Protein AF-A0AAD5ENA8-F1 (afdb_monomer_lite)

Foldseek 3Di:
DYDDDDDDDDDDDDDDDDDDPPPPPPPPPPPPPPQQFALDDDALDWWWFQDVVVRDTFIKGFHDQACRVLNVDDDHCVVLVAVVDDDPQWDQDPVVRGIDGDPQCDPPGPCSQQDWTKIWTLPVPDPPPPTRIYIGGRSRIHGDDLVPPPPPHPNSVVVVVSVVVVVVVVVVVVVVVPDDDDDPDPDPDDDDDDD

pLDDT: mean 80.22, std 21.46, range [28.25, 98.31]

Sequence (195 aa):
MPHEKNTPKSPPPRGQTRRSRRRHSDDKPTQEQEFKGITDPDPGKVYLAFWEKSKEWLAVLVLPMQDLDEVGVSGTLKALRLAEIMPPCYEYDKPTKRHVWREGYNKGQELVTEREFPVMYFDGQDFPAKSAVGWVAAKDLRVFDVKNSNKLIPHVRSVRKFLETRAAERRLEEEESNEPYENVQDGTSKGIRLA

Secondary structure (DSSP, 8-state):
------------------------------------S-SSPPTT-EEEEEETTTTEEEEEEEPPSS-GGGGT--S-TTTTTGGGS--TTEEEETTTTEEEEPTT-STTSTTGGG-EEEEEE--SSSTTTT--EEEEEGGGEEE--TTT--TTSTTHHHHHHHHHHHHHHHHHHHHHHT-----------------

Radius of gyration: 34.03 Å; chains: 1; bounding box: 155×62×45 Å

Structure (mmCIF, N/CA/C/O backbone):
data_AF-A0AAD5ENA8-F1
#
_entry.id   AF-A0AAD5ENA8-F1
#
loop_
_atom_site.group_PDB
_atom_site.id
_atom_site.type_symbol
_atom_site.label_atom_id
_atom_site.label_alt_id
_atom_site.label_comp_id
_atom_site.label_asym_id
_atom_site.label_entity_id
_atom_site.label_seq_id
_atom_site.pdbx_PDB_ins_code
_atom_site.Cartn_x
_atom_site.Cartn_y
_atom_site.Cartn_z
_atom_site.occupancy
_atom_site.B_iso_or_equiv
_atom_site.auth_seq_id
_atom_site.auth_comp_id
_atom_site.auth_asym_id
_atom_site.auth_atom_id
_atom_site.pdbx_PDB_model_num
ATOM 1 N N . MET A 1 1 ? -72.676 24.148 3.809 1.00 28.25 1 MET A N 1
ATOM 2 C CA . MET A 1 1 ? -73.876 24.417 4.634 1.00 28.25 1 MET A CA 1
ATOM 3 C C . MET A 1 1 ? -75.097 23.936 3.841 1.00 28.25 1 MET A C 1
ATOM 5 O O . MET A 1 1 ? -75.103 24.195 2.648 1.00 28.25 1 MET A O 1
ATOM 9 N N . PRO A 1 2 ? -76.070 23.221 4.433 1.00 47.38 2 PRO A N 1
ATOM 10 C CA . PRO A 1 2 ? -75.931 21.800 4.802 1.00 47.38 2 PRO A CA 1
ATOM 11 C C . PRO A 1 2 ? -77.189 20.936 4.478 1.00 47.38 2 PRO A C 1
ATOM 13 O O . PRO A 1 2 ? -78.151 21.435 3.908 1.00 47.38 2 PRO A O 1
ATOM 16 N N . HIS A 1 3 ? -77.152 19.670 4.933 1.00 34.09 3 HIS A N 1
ATOM 17 C CA . HIS A 1 3 ? -78.262 18.738 5.255 1.00 34.09 3 HIS A CA 1
ATOM 18 C C . HIS A 1 3 ? -78.851 17.883 4.115 1.00 34.09 3 HIS A C 1
ATOM 20 O O . HIS A 1 3 ? -79.449 18.382 3.174 1.00 34.09 3 HIS A O 1
ATOM 26 N N . GLU A 1 4 ? -78.541 16.579 4.070 1.00 44.31 4 GLU A N 1
ATOM 27 C CA . GLU A 1 4 ? -79.071 15.450 4.881 1.00 44.31 4 GLU A CA 1
ATOM 28 C C . GLU A 1 4 ? -80.367 14.861 4.310 1.00 44.31 4 GLU A C 1
ATOM 30 O O . GLU A 1 4 ? -81.356 15.568 4.144 1.00 44.31 4 GLU A O 1
ATOM 35 N N . LYS A 1 5 ? -80.402 13.528 4.168 1.00 37.28 5 LYS A N 1
ATOM 36 C CA . LYS A 1 5 ? -81.316 12.694 4.969 1.00 37.28 5 LYS A CA 1
ATOM 37 C C . LYS A 1 5 ? -80.977 11.204 4.873 1.00 37.28 5 LYS A C 1
ATOM 39 O O . LYS A 1 5 ? -80.971 10.601 3.807 1.00 37.28 5 LYS A O 1
ATOM 44 N N . ASN A 1 6 ? -80.723 10.650 6.054 1.00 36.59 6 ASN A N 1
ATOM 45 C CA . ASN A 1 6 ? -80.697 9.233 6.400 1.00 36.59 6 ASN A CA 1
ATOM 46 C C . ASN A 1 6 ? -82.080 8.577 6.230 1.00 36.59 6 ASN A C 1
ATOM 48 O O . ASN A 1 6 ? -83.094 9.263 6.336 1.00 36.59 6 ASN A O 1
ATOM 52 N N . THR A 1 7 ? -82.137 7.245 6.101 1.00 42.03 7 THR A N 1
ATOM 53 C CA . THR A 1 7 ? -82.845 6.344 7.051 1.00 42.03 7 THR A CA 1
ATOM 54 C C . THR A 1 7 ? -82.659 4.847 6.691 1.00 42.03 7 THR A C 1
ATOM 56 O O . THR A 1 7 ? -82.270 4.540 5.566 1.00 42.03 7 THR A O 1
ATOM 59 N N . PRO A 1 8 ? -82.850 3.912 7.654 1.00 53.53 8 PRO A N 1
ATOM 60 C CA . PRO A 1 8 ? -82.070 2.670 7.786 1.00 53.53 8 PRO A CA 1
ATOM 61 C C . PRO A 1 8 ? -82.917 1.374 7.739 1.00 53.53 8 PRO A C 1
ATOM 63 O O . PRO A 1 8 ? -84.143 1.447 7.686 1.00 53.53 8 PRO A O 1
ATOM 66 N N . LYS A 1 9 ? -82.277 0.192 7.868 1.00 35.97 9 LYS A N 1
ATOM 67 C CA . LYS A 1 9 ? -82.839 -1.038 8.492 1.00 35.97 9 LYS A CA 1
ATOM 68 C C . LYS A 1 9 ? -81.766 -2.136 8.706 1.00 35.97 9 LYS A C 1
ATOM 70 O O . LYS A 1 9 ? -80.985 -2.414 7.805 1.00 35.97 9 LYS A O 1
ATOM 75 N N . SER A 1 10 ? -81.768 -2.760 9.889 1.00 35.88 10 SER A N 1
ATOM 76 C CA . SER A 1 10 ? -80.975 -3.949 10.326 1.00 35.88 10 SER A CA 1
ATOM 77 C C . SER A 1 10 ? -81.907 -5.192 10.466 1.00 35.88 10 SER A C 1
ATOM 79 O O . SER A 1 10 ? -83.102 -4.986 10.235 1.00 35.88 10 SER A O 1
ATOM 81 N N . PRO A 1 11 ? -81.534 -6.410 10.978 1.00 51.50 11 PRO A N 1
ATOM 82 C CA . PRO A 1 11 ? -80.245 -7.106 11.261 1.00 51.50 11 PRO A CA 1
ATOM 83 C C . PRO A 1 11 ? -80.251 -8.624 10.784 1.00 51.50 11 PRO A C 1
ATOM 85 O O . PRO A 1 11 ? -80.838 -8.884 9.741 1.00 51.50 11 PRO A O 1
ATOM 88 N N . PRO A 1 12 ? -79.674 -9.647 11.488 1.00 54.19 12 PRO A N 1
ATOM 89 C CA . PRO A 1 12 ? -78.371 -10.337 11.293 1.00 54.19 12 PRO A CA 1
ATOM 90 C C . PRO A 1 12 ? -78.490 -11.848 10.870 1.00 54.19 12 PRO A C 1
ATOM 92 O O . PRO A 1 12 ? -79.607 -12.297 10.620 1.00 54.19 12 PRO A O 1
ATOM 95 N N . PRO A 1 13 ? -77.408 -12.678 10.793 1.00 43.09 13 PRO A N 1
ATOM 96 C CA . PRO A 1 13 ? -76.980 -13.471 11.969 1.00 43.09 13 PRO A CA 1
ATOM 97 C C . PRO A 1 13 ? -75.469 -13.843 12.061 1.00 43.09 13 PRO A C 1
ATOM 99 O O . PRO A 1 13 ? -74.649 -13.559 11.193 1.00 43.09 13 PRO A O 1
ATOM 102 N N . ARG A 1 14 ? -75.131 -14.479 13.194 1.00 44.97 14 ARG A N 1
ATOM 103 C CA . ARG A 1 14 ? -73.823 -14.975 13.672 1.00 44.97 14 ARG A CA 1
ATOM 104 C C . ARG A 1 14 ? -73.232 -16.117 12.825 1.00 44.97 14 ARG A C 1
ATOM 106 O O . ARG A 1 14 ? -73.961 -17.023 12.442 1.00 44.97 14 ARG A O 1
ATOM 113 N N . GLY A 1 15 ? -71.899 -16.174 12.718 1.00 32.25 15 GLY A N 1
ATOM 114 C CA . GLY A 1 15 ? -71.169 -17.380 12.297 1.00 32.25 15 GLY A CA 1
ATOM 115 C C . GLY A 1 15 ? -69.657 -17.171 12.141 1.00 32.25 15 GLY A C 1
ATOM 116 O O . GLY A 1 15 ? -69.212 -16.407 11.300 1.00 32.25 15 GLY A O 1
ATOM 117 N N . GLN A 1 16 ? -68.880 -17.839 12.991 1.00 44.03 16 GLN A N 1
ATOM 118 C CA . GLN A 1 16 ? -67.414 -17.890 13.089 1.00 44.03 16 GLN A CA 1
ATOM 119 C C . GLN A 1 16 ? -66.636 -17.952 11.755 1.00 44.03 16 GLN A C 1
ATOM 121 O O . GLN A 1 16 ? -66.857 -18.865 10.970 1.00 44.03 16 GLN A O 1
ATOM 126 N N . THR A 1 17 ? -65.571 -17.150 11.600 1.00 36.84 17 THR A N 1
ATOM 127 C CA . THR A 1 17 ? -64.211 -17.693 11.367 1.00 36.84 17 THR A CA 1
ATOM 128 C C . THR A 1 17 ? -63.122 -16.644 11.609 1.00 36.84 17 THR A C 1
ATOM 130 O O . THR A 1 17 ? -63.014 -15.628 10.928 1.00 36.84 17 THR A O 1
ATOM 133 N N . ARG A 1 18 ? -62.257 -16.928 12.586 1.00 47.78 18 ARG A N 1
ATOM 134 C CA . ARG A 1 18 ? -60.967 -16.263 12.773 1.00 47.78 18 ARG A CA 1
ATOM 135 C C . ARG A 1 18 ? -60.063 -16.593 11.585 1.00 47.78 18 ARG A C 1
ATOM 137 O O . ARG A 1 18 ? -59.607 -17.727 11.494 1.00 47.78 18 ARG A O 1
ATOM 144 N N . ARG A 1 19 ? -59.717 -15.615 10.747 1.00 37.78 19 ARG A N 1
ATOM 145 C CA . ARG A 1 19 ? -58.443 -15.621 10.007 1.00 37.78 19 ARG A CA 1
ATOM 146 C C . ARG A 1 19 ? -57.861 -14.216 9.993 1.00 37.78 19 ARG A C 1
ATOM 148 O O . ARG A 1 19 ? -58.118 -13.411 9.106 1.00 37.78 19 ARG A O 1
ATOM 155 N N . SER A 1 20 ? -57.077 -13.957 11.038 1.00 42.00 20 SER A N 1
ATOM 156 C CA . SER A 1 20 ? -56.015 -12.957 11.051 1.00 42.00 20 SER A CA 1
ATOM 157 C C . SER A 1 20 ? -55.239 -13.081 9.739 1.00 42.00 20 SER A C 1
ATOM 159 O O . SER A 1 20 ? -54.515 -14.054 9.526 1.00 42.00 20 SER A O 1
ATOM 161 N N . ARG A 1 21 ? -55.434 -12.121 8.831 1.00 42.75 21 ARG A N 1
ATOM 162 C CA . ARG A 1 21 ? -54.526 -11.902 7.707 1.00 42.75 21 ARG A CA 1
ATOM 163 C C . ARG A 1 21 ? -53.251 -11.323 8.303 1.00 42.75 21 ARG A C 1
ATOM 165 O O . ARG A 1 21 ? -53.056 -10.111 8.314 1.00 42.75 21 ARG A O 1
ATOM 172 N N . ARG A 1 22 ? -52.418 -12.211 8.852 1.00 46.00 22 ARG A N 1
ATOM 173 C CA . ARG A 1 22 ? -50.992 -11.961 9.023 1.00 46.00 22 ARG A CA 1
ATOM 174 C C . ARG A 1 22 ? -50.492 -11.567 7.641 1.00 46.00 22 ARG A C 1
ATOM 176 O O . ARG A 1 22 ? -50.406 -12.407 6.749 1.00 46.00 22 ARG A O 1
ATOM 183 N N . ARG A 1 23 ? -50.262 -10.271 7.442 1.00 45.16 23 ARG A N 1
ATOM 184 C CA . ARG A 1 23 ? -49.347 -9.817 6.406 1.00 45.16 23 ARG A CA 1
ATOM 185 C C . ARG A 1 23 ? -48.013 -10.423 6.820 1.00 45.16 23 ARG A C 1
ATOM 187 O O . ARG A 1 23 ? -47.399 -9.940 7.763 1.00 45.16 23 ARG A O 1
ATOM 194 N N . HIS A 1 24 ? -47.663 -11.554 6.215 1.00 43.41 24 HIS A N 1
ATOM 195 C CA . HIS A 1 24 ? -46.274 -11.958 6.138 1.00 43.41 24 HIS A CA 1
ATOM 196 C C . HIS A 1 24 ? -45.602 -10.837 5.354 1.00 43.41 24 HIS A C 1
ATOM 198 O O . HIS A 1 24 ? -45.731 -10.745 4.137 1.00 43.41 24 HIS A O 1
ATOM 204 N N . SER A 1 25 ? -44.999 -9.905 6.084 1.00 53.09 25 SER A N 1
ATOM 205 C CA . SER A 1 25 ? -43.754 -9.320 5.637 1.00 53.09 25 SER A CA 1
ATOM 206 C C . SER A 1 25 ? -42.844 -10.506 5.341 1.00 53.09 25 SER A C 1
ATOM 208 O O . SER A 1 25 ? -42.426 -11.222 6.250 1.00 53.09 25 SER A O 1
ATOM 210 N N . ASP A 1 26 ? -42.641 -10.775 4.054 1.00 49.72 26 ASP A N 1
ATOM 211 C CA . ASP A 1 26 ? -41.429 -11.431 3.592 1.00 49.72 26 ASP A CA 1
ATOM 212 C C . ASP A 1 26 ? -40.275 -10.502 3.986 1.00 49.72 26 ASP A C 1
ATOM 214 O O . ASP A 1 26 ? -39.787 -9.705 3.185 1.00 49.72 26 ASP A O 1
ATOM 218 N N . ASP A 1 27 ? -39.874 -10.568 5.257 1.00 54.50 27 ASP A N 1
ATOM 219 C CA . ASP A 1 27 ? -38.531 -10.207 5.684 1.00 54.50 27 ASP A CA 1
ATOM 220 C C . ASP A 1 27 ? -37.607 -11.225 5.022 1.00 54.50 27 ASP A C 1
ATOM 222 O O . ASP A 1 27 ? -37.203 -12.237 5.595 1.00 54.50 27 ASP A O 1
ATOM 226 N N . LYS A 1 28 ? -37.325 -10.978 3.741 1.00 50.62 28 LYS A N 1
ATOM 227 C CA . LYS A 1 28 ? -36.148 -11.529 3.096 1.00 50.62 28 LYS A CA 1
ATOM 228 C C . LYS A 1 28 ? -34.982 -11.063 3.967 1.00 50.62 28 LYS A C 1
ATOM 230 O O . LYS A 1 28 ? -34.813 -9.848 4.087 1.00 50.62 28 LYS A O 1
ATOM 235 N N . PRO A 1 29 ? -34.195 -11.964 4.577 1.00 46.03 29 PRO A N 1
ATOM 236 C CA . PRO A 1 29 ? -32.965 -11.537 5.210 1.00 46.03 29 PRO A CA 1
ATOM 237 C C . PRO A 1 29 ? -32.158 -10.854 4.110 1.00 46.03 29 PRO A C 1
ATOM 239 O O . PRO A 1 29 ? -31.875 -11.459 3.070 1.00 46.03 29 PRO A O 1
ATOM 242 N N . THR A 1 30 ? -31.901 -9.559 4.289 1.00 49.97 30 THR A N 1
ATOM 243 C CA . THR A 1 30 ? -30.940 -8.810 3.491 1.00 49.97 30 THR A CA 1
ATOM 244 C C . THR A 1 30 ? -29.704 -9.690 3.442 1.00 49.97 30 THR A C 1
ATOM 246 O O . THR A 1 30 ? -29.147 -9.988 4.495 1.00 49.97 30 THR A O 1
ATOM 249 N N . GLN A 1 31 ? -29.347 -10.205 2.261 1.00 52.06 31 GLN A N 1
ATOM 250 C CA . GLN A 1 31 ? -28.062 -10.867 2.078 1.00 52.06 31 GLN A CA 1
ATOM 251 C C . GLN A 1 31 ? -27.032 -9.910 2.665 1.00 52.06 31 GLN A C 1
ATOM 253 O O . GLN A 1 31 ? -26.866 -8.812 2.129 1.00 52.06 31 GLN A O 1
ATOM 258 N N . GLU A 1 32 ? -26.415 -10.285 3.787 1.00 57.38 32 GLU A N 1
ATOM 259 C CA . GLU A 1 32 ? -25.189 -9.649 4.240 1.00 57.38 32 GLU A CA 1
ATOM 260 C C . GLU A 1 32 ? -24.292 -9.640 3.008 1.00 57.38 32 GLU A C 1
ATOM 262 O O . GLU A 1 32 ? -23.961 -10.696 2.462 1.00 57.38 32 GLU A O 1
ATOM 267 N N . GLN A 1 33 ? -24.047 -8.451 2.454 1.00 67.81 33 GLN A N 1
ATOM 268 C CA . GLN A 1 33 ? -23.160 -8.323 1.313 1.00 67.81 33 GLN A CA 1
ATOM 269 C C . GLN A 1 33 ? -21.825 -8.888 1.771 1.00 67.81 33 GLN A C 1
ATOM 271 O O . GLN A 1 33 ? -21.176 -8.310 2.639 1.00 67.81 33 GLN A O 1
ATOM 276 N N . GLU A 1 34 ? -21.461 -10.044 1.218 1.00 86.81 34 GLU A N 1
ATOM 277 C CA . GLU A 1 34 ? -20.202 -10.710 1.511 1.00 86.81 34 GLU A CA 1
ATOM 278 C C . GLU A 1 34 ? -19.075 -9.682 1.391 1.00 86.81 34 GLU A C 1
ATOM 280 O O . GLU A 1 34 ? -18.930 -9.014 0.360 1.00 86.81 34 GLU A O 1
ATOM 285 N N . PHE A 1 35 ? -18.318 -9.499 2.471 1.00 90.38 35 PHE A N 1
ATOM 286 C CA . PHE A 1 35 ? -17.213 -8.558 2.491 1.00 90.38 35 PHE A CA 1
ATOM 287 C C . PHE A 1 35 ? -16.150 -9.017 1.485 1.00 90.38 35 PHE A C 1
ATOM 289 O O . PHE A 1 35 ? -15.481 -10.027 1.681 1.00 90.38 35 PHE A O 1
ATOM 296 N N . LYS A 1 36 ? -15.990 -8.264 0.393 1.00 94.50 36 LYS A N 1
ATOM 297 C CA . LYS A 1 36 ? -15.022 -8.570 -0.679 1.00 94.50 36 LYS A CA 1
ATOM 298 C C . LYS A 1 36 ? -13.650 -7.925 -0.473 1.00 94.50 36 LYS A C 1
ATOM 300 O O . LYS A 1 36 ? -12.798 -8.033 -1.352 1.00 94.50 36 LYS A O 1
ATOM 305 N N . GLY A 1 37 ? -13.477 -7.175 0.612 1.00 96.06 37 GLY A N 1
ATOM 306 C CA . GLY A 1 37 ? -12.228 -6.493 0.931 1.00 96.06 37 GLY A CA 1
ATOM 307 C C . GLY A 1 37 ? -11.129 -7.434 1.409 1.00 96.06 37 GLY A C 1
ATOM 308 O O . GLY A 1 37 ? -11.321 -8.643 1.525 1.00 96.06 37 GLY A O 1
ATOM 309 N N . ILE A 1 38 ? -9.971 -6.860 1.724 1.00 97.75 38 ILE A N 1
ATOM 310 C CA . ILE A 1 38 ? -8.814 -7.585 2.254 1.00 97.75 38 ILE A CA 1
ATOM 311 C C . ILE A 1 38 ? -8.412 -6.947 3.576 1.00 97.75 38 ILE A C 1
ATOM 313 O O . ILE A 1 38 ? -7.972 -5.803 3.610 1.00 97.75 38 ILE A O 1
ATOM 317 N N . THR A 1 39 ? -8.555 -7.696 4.668 1.00 97.56 39 THR A N 1
ATOM 318 C CA . THR A 1 39 ? -8.246 -7.226 6.028 1.00 97.56 39 THR A CA 1
ATOM 319 C C . THR A 1 39 ? -6.829 -7.551 6.497 1.00 97.56 39 THR A C 1
ATOM 321 O O . THR A 1 39 ? -6.431 -7.099 7.568 1.00 97.56 39 THR A O 1
ATOM 324 N N . ASP A 1 40 ? -6.097 -8.379 5.754 1.00 96.88 40 ASP A N 1
ATOM 325 C CA . ASP A 1 40 ? -4.764 -8.882 6.117 1.00 96.88 40 ASP A CA 1
ATOM 326 C C . ASP A 1 40 ? -3.882 -8.986 4.852 1.00 96.88 40 ASP A C 1
ATOM 328 O O . ASP A 1 40 ? -3.569 -10.092 4.409 1.00 96.88 40 ASP A O 1
ATOM 332 N N . PRO A 1 41 ? -3.598 -7.862 4.158 1.00 97.44 41 PRO A N 1
ATOM 333 C CA . PRO A 1 41 ? -2.749 -7.870 2.974 1.00 97.44 41 PRO A CA 1
ATOM 334 C C . PRO A 1 41 ? -1.282 -8.090 3.356 1.00 97.44 41 PRO A C 1
ATOM 336 O O . PRO A 1 41 ? -0.813 -7.580 4.372 1.00 97.44 41 PRO A O 1
ATOM 339 N N . ASP A 1 42 ? -0.537 -8.780 2.496 1.00 96.94 42 ASP A N 1
ATOM 340 C CA . ASP A 1 42 ? 0.897 -8.977 2.687 1.00 96.94 42 ASP A CA 1
ATOM 341 C C . ASP A 1 42 ? 1.662 -7.729 2.215 1.00 96.94 42 ASP A C 1
ATOM 343 O O . ASP A 1 42 ? 1.555 -7.356 1.034 1.00 96.94 42 ASP A O 1
ATOM 347 N N . PRO A 1 43 ? 2.475 -7.092 3.077 1.00 97.06 43 PRO A N 1
ATOM 348 C CA . PRO A 1 43 ? 3.355 -6.014 2.656 1.00 97.06 43 PRO A CA 1
ATOM 349 C C . PRO A 1 43 ? 4.265 -6.433 1.500 1.00 97.06 43 PRO A C 1
ATOM 351 O O . PRO A 1 43 ? 4.775 -7.551 1.422 1.00 97.06 43 PRO A O 1
ATOM 354 N N . GLY A 1 44 ? 4.449 -5.522 0.553 1.00 96.31 44 GLY A N 1
ATOM 355 C CA . GLY A 1 44 ? 5.238 -5.746 -0.645 1.00 96.31 44 GLY A CA 1
ATOM 356 C C . GLY A 1 44 ? 4.524 -6.526 -1.747 1.00 96.31 44 GLY A C 1
ATOM 357 O O . GLY A 1 44 ? 5.106 -6.681 -2.822 1.00 96.31 44 GLY A O 1
ATOM 358 N N . LYS A 1 45 ? 3.296 -7.014 -1.543 1.00 96.44 45 LYS A N 1
ATOM 359 C CA . LYS A 1 45 ? 2.485 -7.544 -2.645 1.00 96.44 45 LYS A CA 1
ATOM 360 C C . LYS A 1 45 ? 1.700 -6.432 -3.333 1.00 96.44 45 LYS A C 1
ATOM 362 O O . LYS A 1 45 ? 1.408 -5.382 -2.758 1.00 96.44 45 LYS A O 1
ATOM 367 N N . VAL A 1 46 ? 1.381 -6.689 -4.598 1.00 96.75 46 VAL A N 1
ATOM 368 C CA . VAL A 1 46 ? 0.552 -5.802 -5.411 1.00 96.75 46 VAL A CA 1
ATOM 369 C C . VAL A 1 46 ? -0.906 -6.223 -5.282 1.00 96.75 46 VAL A C 1
ATOM 371 O O . VAL A 1 46 ? -1.224 -7.408 -5.372 1.00 96.75 46 VAL A O 1
ATOM 374 N N . TYR A 1 47 ? -1.778 -5.240 -5.097 1.00 97.00 47 TYR A N 1
ATOM 375 C CA . TYR A 1 47 ? -3.228 -5.381 -5.000 1.00 97.00 47 TYR A CA 1
ATOM 376 C C . TYR A 1 47 ? -3.909 -4.383 -5.936 1.00 97.00 47 TYR A C 1
ATOM 378 O O . TYR A 1 47 ? -3.254 -3.543 -6.550 1.00 97.00 47 TYR A O 1
ATOM 386 N N . LEU A 1 48 ? -5.228 -4.481 -6.067 1.00 95.75 48 LEU A N 1
ATOM 387 C CA . LEU A 1 48 ? -6.046 -3.427 -6.654 1.00 95.75 48 LEU A CA 1
ATOM 388 C C . LEU A 1 48 ? -6.640 -2.579 -5.532 1.00 95.75 48 LEU A C 1
ATOM 390 O O . LEU A 1 48 ? -7.165 -3.134 -4.569 1.00 95.75 48 LEU A O 1
ATOM 394 N N . ALA A 1 49 ? -6.601 -1.260 -5.689 1.00 96.06 49 ALA A N 1
ATOM 395 C CA . ALA A 1 49 ? -7.287 -0.307 -4.829 1.00 96.06 49 ALA A CA 1
ATOM 396 C C . ALA A 1 49 ? -8.300 0.501 -5.635 1.00 96.06 49 ALA A C 1
ATOM 398 O O . ALA A 1 49 ? -8.006 0.932 -6.754 1.00 96.06 49 ALA A O 1
ATOM 399 N N . PHE A 1 50 ? -9.481 0.725 -5.066 1.00 92.81 50 PHE A N 1
ATOM 400 C CA . PHE A 1 50 ? -10.452 1.637 -5.656 1.00 92.81 50 PHE A CA 1
ATOM 401 C C . PHE A 1 50 ? -10.047 3.087 -5.374 1.00 92.81 50 PHE A C 1
ATOM 403 O O . PHE A 1 50 ? -10.020 3.527 -4.227 1.00 92.81 50 PHE A O 1
ATOM 410 N N . TRP A 1 51 ? -9.730 3.842 -6.424 1.00 85.06 51 TRP A N 1
ATOM 411 C CA . TRP A 1 51 ? -9.354 5.245 -6.313 1.00 85.06 51 TRP A CA 1
ATOM 412 C C . TRP A 1 51 ? -10.587 6.135 -6.451 1.00 85.06 51 TRP A C 1
ATOM 414 O O . TRP A 1 51 ? -11.166 6.279 -7.531 1.00 85.06 51 TRP A O 1
ATOM 424 N N . GLU A 1 52 ? -10.979 6.800 -5.364 1.00 79.06 52 GLU A N 1
ATOM 425 C CA . GLU A 1 52 ? -12.260 7.504 -5.322 1.00 79.06 52 GLU A CA 1
ATOM 426 C C . GLU A 1 52 ? -12.370 8.663 -6.329 1.00 79.06 52 GLU A C 1
ATOM 428 O O . GLU A 1 52 ? -13.438 8.859 -6.911 1.00 79.06 52 GLU A O 1
ATOM 433 N N . LYS A 1 53 ? -11.286 9.416 -6.575 1.00 77.31 53 LYS A N 1
ATOM 434 C CA . LYS A 1 53 ? -11.336 10.602 -7.456 1.00 77.31 53 LYS A CA 1
ATOM 435 C C . LYS A 1 53 ? -11.614 10.257 -8.922 1.00 77.31 53 LYS A C 1
ATOM 437 O O . LYS A 1 53 ? -12.294 11.022 -9.594 1.00 77.31 53 LYS A O 1
ATOM 442 N N . SER A 1 54 ? -11.083 9.139 -9.411 1.00 80.69 54 SER A N 1
ATOM 443 C CA . SER A 1 54 ? -11.271 8.656 -10.783 1.00 80.69 54 SER A CA 1
ATOM 444 C C . SER A 1 54 ? -12.367 7.596 -10.881 1.00 80.69 54 SER A C 1
ATOM 446 O O . SER A 1 54 ? -12.834 7.325 -11.979 1.00 80.69 54 SER A O 1
ATOM 448 N N . LYS A 1 55 ? -12.814 7.031 -9.748 1.00 85.75 55 LYS A N 1
ATOM 449 C CA . LYS A 1 55 ? -13.755 5.901 -9.675 1.00 85.75 55 LYS A CA 1
ATOM 450 C C . LYS A 1 55 ? -13.244 4.667 -10.432 1.00 85.75 55 LYS A C 1
ATOM 452 O O . LYS A 1 55 ? -14.026 3.909 -11.002 1.00 85.75 55 LYS A O 1
ATOM 457 N N . GLU A 1 56 ? -11.932 4.449 -10.402 1.00 89.06 56 GLU A N 1
ATOM 458 C CA . GLU A 1 56 ? -11.252 3.356 -11.100 1.00 89.06 56 GLU A CA 1
ATOM 459 C C . GLU A 1 56 ? -10.466 2.466 -10.136 1.00 89.06 56 GLU A C 1
ATOM 461 O O . GLU A 1 56 ? -10.071 2.888 -9.050 1.00 89.06 56 GLU A O 1
ATOM 466 N N . TRP A 1 57 ? -10.215 1.225 -10.552 1.00 92.12 57 TRP A N 1
ATOM 467 C CA . TRP A 1 57 ? -9.327 0.309 -9.842 1.00 92.12 57 TRP A CA 1
ATOM 468 C C . TRP A 1 57 ? -7.899 0.463 -10.357 1.00 92.12 57 TRP A C 1
ATOM 470 O O . TRP A 1 57 ? -7.633 0.232 -11.538 1.00 92.12 57 TRP A O 1
ATOM 480 N N . LEU A 1 58 ? -6.978 0.815 -9.464 1.00 93.50 58 LEU A N 1
ATOM 481 C CA . LEU A 1 58 ? -5.559 0.975 -9.766 1.00 93.50 58 LEU A CA 1
ATOM 482 C C . LEU A 1 58 ? -4.740 -0.097 -9.061 1.00 93.50 58 LEU A C 1
ATOM 484 O O . LEU A 1 58 ? -5.077 -0.521 -7.956 1.00 93.50 58 LEU A O 1
ATOM 488 N N . ALA A 1 59 ? -3.647 -0.521 -9.690 1.00 95.56 59 ALA A N 1
ATOM 489 C CA . ALA A 1 59 ? -2.675 -1.357 -9.008 1.00 95.56 59 ALA A CA 1
ATOM 490 C C . ALA A 1 59 ? -1.964 -0.542 -7.919 1.00 95.56 59 ALA A C 1
ATOM 492 O O . ALA A 1 59 ? -1.582 0.611 -8.136 1.00 95.56 59 ALA A O 1
ATOM 493 N N . VAL A 1 60 ? -1.759 -1.163 -6.761 1.00 97.38 60 VAL A N 1
ATOM 494 C CA . VAL A 1 60 ? -1.062 -0.578 -5.616 1.00 97.38 60 VAL A CA 1
ATOM 495 C C . VAL A 1 60 ? -0.074 -1.563 -5.020 1.00 97.38 60 VAL A C 1
ATOM 497 O O . VAL A 1 60 ? -0.360 -2.754 -4.939 1.00 97.38 60 VAL A O 1
ATOM 500 N N . LEU A 1 61 ? 1.075 -1.067 -4.578 1.00 98.00 61 LEU A N 1
ATOM 501 C CA . LEU A 1 61 ? 1.984 -1.782 -3.693 1.00 98.00 61 LEU A CA 1
ATOM 502 C C . LEU A 1 61 ? 1.560 -1.507 -2.248 1.00 98.00 61 LEU A C 1
ATOM 504 O O . LEU A 1 61 ? 1.529 -0.347 -1.838 1.00 98.00 61 LEU A O 1
ATOM 508 N N . VAL A 1 62 ? 1.253 -2.549 -1.474 1.00 98.25 62 VAL A N 1
ATOM 509 C CA . VAL A 1 62 ? 1.030 -2.396 -0.027 1.00 98.25 62 VAL A CA 1
ATOM 510 C C . VAL A 1 62 ? 2.381 -2.205 0.651 1.00 98.25 62 VAL A C 1
ATOM 512 O O . VAL A 1 62 ? 3.293 -3.007 0.454 1.00 98.25 62 VAL A O 1
ATOM 515 N N . LEU A 1 63 ? 2.525 -1.137 1.427 1.00 98.12 63 LEU A N 1
ATOM 516 C CA . LEU A 1 63 ? 3.773 -0.790 2.098 1.00 98.12 63 LEU A CA 1
ATOM 517 C C . LEU A 1 63 ? 3.821 -1.416 3.502 1.00 98.12 63 LEU A C 1
ATOM 519 O O . LEU A 1 63 ? 2.785 -1.529 4.162 1.00 98.12 63 LEU A O 1
ATOM 523 N N . PRO A 1 64 ? 5.002 -1.818 3.997 1.00 96.50 64 PRO A N 1
ATOM 524 C CA . PRO A 1 64 ? 5.162 -2.159 5.400 1.00 96.50 64 PRO A CA 1
ATOM 525 C C . PRO A 1 64 ? 5.092 -0.890 6.256 1.00 96.50 64 PRO A C 1
ATOM 527 O O . PRO A 1 64 ? 5.365 0.221 5.803 1.00 96.50 64 PRO A O 1
ATOM 530 N N . MET A 1 65 ? 4.746 -1.055 7.531 1.00 94.69 65 MET A N 1
ATOM 531 C CA . MET A 1 65 ? 4.647 0.074 8.461 1.00 94.69 65 MET A CA 1
ATOM 532 C C . MET A 1 65 ? 6.012 0.643 8.891 1.00 94.69 65 MET A C 1
ATOM 534 O O . MET A 1 65 ? 6.062 1.722 9.486 1.00 94.69 65 MET A O 1
ATOM 538 N N . GLN A 1 66 ? 7.107 -0.083 8.645 1.00 88.81 66 GLN A N 1
ATOM 539 C CA . GLN A 1 66 ? 8.464 0.288 9.053 1.00 88.81 66 GLN A CA 1
ATOM 540 C C . GLN A 1 66 ? 9.452 0.191 7.884 1.00 88.81 66 GLN A C 1
ATOM 542 O O . GLN A 1 66 ? 9.776 1.214 7.282 1.00 88.81 66 GLN A O 1
ATOM 547 N N . ASP A 1 67 ? 9.903 -1.021 7.567 1.00 90.94 67 ASP A N 1
ATOM 548 C CA . ASP A 1 67 ? 11.084 -1.263 6.736 1.00 90.94 67 ASP A CA 1
ATOM 549 C C . ASP A 1 67 ? 10.726 -1.256 5.242 1.00 90.94 67 ASP A C 1
ATOM 551 O O . ASP A 1 67 ? 10.540 -2.288 4.603 1.00 90.94 67 ASP A O 1
ATOM 555 N N . LEU A 1 68 ? 10.566 -0.052 4.678 1.00 94.81 68 LEU A N 1
ATOM 556 C CA . LEU A 1 68 ? 10.168 0.129 3.275 1.00 94.81 68 LEU A CA 1
ATOM 557 C C . LEU A 1 68 ? 11.194 -0.446 2.282 1.00 94.81 68 LEU A C 1
ATOM 559 O O . LEU A 1 68 ? 10.816 -0.883 1.190 1.00 94.81 68 LEU A O 1
ATOM 563 N N . ASP A 1 69 ? 12.469 -0.499 2.670 1.00 93.25 69 ASP A N 1
ATOM 564 C CA . ASP A 1 69 ? 13.538 -1.055 1.838 1.00 93.25 69 ASP A CA 1
ATOM 565 C C . ASP A 1 69 ? 13.299 -2.546 1.530 1.00 93.25 69 ASP A C 1
ATOM 567 O O . ASP A 1 69 ? 13.565 -2.983 0.412 1.00 93.25 69 ASP A O 1
ATOM 571 N N . GLU A 1 70 ? 12.660 -3.306 2.435 1.00 92.25 70 GLU A N 1
ATOM 572 C CA . GLU A 1 70 ? 12.286 -4.719 2.208 1.00 92.25 70 GLU A CA 1
ATOM 573 C C . GLU A 1 70 ? 11.338 -4.903 1.011 1.00 92.25 70 GLU A C 1
ATOM 575 O O . GLU A 1 70 ? 11.194 -5.996 0.441 1.00 92.25 70 GLU A O 1
ATOM 580 N N . VAL A 1 71 ? 10.646 -3.829 0.624 1.00 94.00 71 VAL A N 1
ATOM 581 C CA . VAL A 1 71 ? 9.733 -3.804 -0.518 1.00 94.00 71 VAL A CA 1
ATOM 582 C C . VAL A 1 71 ? 10.257 -2.971 -1.684 1.00 94.00 71 VAL A C 1
ATOM 584 O O . VAL A 1 71 ? 9.494 -2.690 -2.608 1.00 94.00 71 VAL A O 1
ATOM 587 N N . GLY A 1 72 ? 11.550 -2.630 -1.681 1.00 92.44 72 GLY A N 1
ATOM 588 C CA . GLY A 1 72 ? 12.209 -1.881 -2.752 1.00 92.44 72 GLY A CA 1
ATOM 589 C C . GLY A 1 72 ? 11.798 -0.409 -2.805 1.00 92.44 72 GLY A C 1
ATOM 590 O O . GLY A 1 72 ? 11.843 0.204 -3.871 1.00 92.44 72 GLY A O 1
ATOM 591 N N . VAL A 1 73 ? 11.341 0.155 -1.682 1.00 94.38 73 VAL A N 1
ATOM 592 C CA . VAL A 1 73 ? 10.947 1.562 -1.566 1.00 94.38 73 VAL A CA 1
ATOM 593 C C . VAL A 1 73 ? 11.842 2.240 -0.540 1.00 94.38 73 VAL A C 1
ATOM 595 O O . VAL A 1 73 ? 11.784 1.926 0.638 1.00 94.38 73 VAL A O 1
ATOM 598 N N . SER A 1 74 ? 12.631 3.221 -0.964 1.00 92.44 74 SER A N 1
ATOM 599 C CA . SER A 1 74 ? 13.538 3.905 -0.044 1.00 92.44 74 SER A CA 1
ATOM 600 C C . SER A 1 74 ? 12.818 4.842 0.928 1.00 92.44 74 SER A C 1
ATOM 602 O O . SER A 1 74 ? 11.907 5.584 0.551 1.00 92.44 74 SER A O 1
ATOM 604 N N . GLY A 1 75 ? 13.301 4.887 2.171 1.00 91.25 75 GLY A N 1
ATOM 605 C CA . GLY A 1 75 ? 12.906 5.881 3.170 1.00 91.25 75 GLY A CA 1
ATOM 606 C C . GLY A 1 75 ? 11.969 5.346 4.253 1.00 91.25 75 GLY A C 1
ATOM 607 O O . GLY A 1 75 ? 12.062 4.204 4.679 1.00 91.25 75 GLY A O 1
ATOM 608 N N . THR A 1 76 ? 11.083 6.205 4.765 1.00 93.88 76 THR A N 1
ATOM 609 C CA . THR A 1 76 ? 10.160 5.876 5.870 1.00 93.88 76 THR A CA 1
ATOM 610 C C . THR A 1 76 ? 8.752 6.384 5.572 1.00 93.88 76 THR A C 1
ATOM 612 O O . THR A 1 76 ? 8.587 7.321 4.787 1.00 93.88 76 THR A O 1
ATOM 615 N N . LEU A 1 77 ? 7.728 5.871 6.269 1.00 94.38 77 LEU A N 1
ATOM 616 C CA . LEU A 1 77 ? 6.363 6.419 6.175 1.00 94.38 77 LEU A CA 1
ATOM 617 C C . LEU A 1 77 ? 6.305 7.929 6.463 1.00 94.38 77 LEU A C 1
ATOM 619 O O . LEU A 1 77 ? 5.477 8.641 5.895 1.00 94.38 77 LEU A O 1
ATOM 623 N N . LYS A 1 78 ? 7.198 8.442 7.321 1.00 93.19 78 LYS A N 1
ATOM 624 C CA . LYS A 1 78 ? 7.314 9.879 7.596 1.00 93.19 78 LYS A CA 1
ATOM 625 C C . LYS A 1 78 ? 7.874 10.647 6.398 1.00 93.19 78 LYS A C 1
ATOM 627 O O . LYS A 1 78 ? 7.356 11.712 6.079 1.00 93.19 78 LYS A O 1
ATOM 632 N N . ALA A 1 79 ? 8.898 10.114 5.730 1.00 93.56 79 ALA A N 1
ATOM 633 C CA . ALA A 1 79 ? 9.458 10.717 4.518 1.00 93.56 79 ALA A CA 1
ATOM 634 C C . ALA A 1 79 ? 8.435 10.737 3.369 1.00 93.56 79 ALA A C 1
ATOM 636 O O . ALA A 1 79 ? 8.346 11.724 2.646 1.00 93.56 79 ALA A O 1
ATOM 637 N N . LEU A 1 80 ? 7.597 9.699 3.280 1.00 94.25 80 LEU A N 1
ATOM 638 C CA . LEU A 1 80 ? 6.455 9.624 2.362 1.00 94.25 80 LEU A CA 1
ATOM 639 C C . LEU A 1 80 ? 5.242 10.458 2.809 1.00 94.25 80 LEU A C 1
ATOM 641 O O . LEU A 1 80 ? 4.216 10.445 2.138 1.00 94.25 80 LEU A O 1
ATOM 645 N N . ARG A 1 81 ? 5.331 11.176 3.939 1.00 94.44 81 ARG A N 1
ATOM 646 C CA . ARG A 1 81 ? 4.252 12.012 4.503 1.00 94.44 81 ARG A CA 1
ATOM 647 C C . ARG A 1 81 ? 2.982 11.224 4.882 1.00 94.44 81 ARG A C 1
ATOM 649 O O . ARG A 1 81 ? 1.960 11.820 5.200 1.00 94.44 81 ARG A O 1
ATOM 656 N N . LEU A 1 82 ? 3.050 9.892 4.929 1.00 94.00 82 LEU A N 1
ATOM 657 C CA . LEU A 1 82 ? 1.944 9.021 5.344 1.00 94.00 82 LEU A CA 1
ATOM 658 C C . LEU A 1 82 ? 1.702 9.077 6.854 1.00 94.00 82 LEU A C 1
ATOM 660 O O . LEU A 1 82 ? 0.566 8.970 7.303 1.00 94.00 82 LEU A O 1
ATOM 664 N N . ALA A 1 83 ? 2.763 9.292 7.635 1.00 91.12 83 ALA A N 1
ATOM 665 C CA . ALA A 1 83 ? 2.687 9.371 9.093 1.00 91.12 83 ALA A CA 1
ATOM 666 C C . ALA A 1 83 ? 2.240 10.750 9.628 1.00 91.12 83 ALA A C 1
ATOM 668 O O . ALA A 1 83 ? 2.258 10.963 10.839 1.00 91.12 83 ALA A O 1
ATOM 669 N N . GLU A 1 84 ? 1.877 11.706 8.762 1.00 91.31 84 GLU A N 1
ATOM 670 C CA . GLU A 1 84 ? 1.380 13.023 9.202 1.00 91.31 84 GLU A CA 1
ATOM 671 C C . GLU A 1 84 ? -0.030 12.935 9.789 1.00 91.31 84 GLU A C 1
ATOM 673 O O . GLU A 1 84 ? -0.342 13.617 10.764 1.00 91.31 84 GLU A O 1
ATOM 678 N N . ILE A 1 85 ? -0.866 12.069 9.211 1.00 92.50 85 ILE A N 1
ATOM 679 C CA . ILE A 1 85 ? -2.219 11.778 9.679 1.00 92.50 85 ILE A CA 1
ATOM 680 C C . ILE A 1 85 ? -2.367 10.260 9.702 1.00 92.50 85 ILE A C 1
ATOM 682 O O . ILE A 1 85 ? -2.528 9.621 8.664 1.00 92.50 85 ILE A O 1
ATOM 686 N N . MET A 1 86 ? -2.280 9.690 10.900 1.00 95.69 86 MET A N 1
ATOM 687 C CA . MET A 1 86 ? -2.434 8.254 11.107 1.00 95.69 86 MET A CA 1
ATOM 688 C C . MET A 1 86 ? -3.916 7.856 11.107 1.00 95.69 86 MET A C 1
ATOM 690 O O . MET A 1 86 ? -4.698 8.488 11.826 1.00 95.69 86 MET A O 1
ATOM 694 N N . PRO A 1 87 ? -4.305 6.791 10.381 1.00 97.31 87 PRO A N 1
ATOM 695 C CA . PRO A 1 87 ? -5.656 6.250 10.454 1.00 97.31 87 PRO A CA 1
ATOM 696 C C . PRO A 1 87 ? -6.066 5.841 11.876 1.00 97.31 87 PRO A C 1
ATOM 698 O O . PRO A 1 87 ? -5.221 5.407 12.671 1.00 97.31 87 PRO A O 1
ATOM 701 N N . PRO A 1 88 ? -7.369 5.901 12.207 1.00 97.38 88 PRO A N 1
ATOM 702 C CA . PRO A 1 88 ? -7.875 5.565 13.538 1.00 97.38 88 PRO A CA 1
ATOM 703 C C . PRO A 1 88 ? -7.683 4.089 13.908 1.00 97.38 88 PRO A C 1
ATOM 705 O O . PRO A 1 88 ? -7.735 3.757 15.089 1.00 97.38 88 PRO A O 1
ATOM 708 N N . CYS A 1 89 ? -7.429 3.210 12.936 1.00 97.88 89 CYS A N 1
ATOM 709 C CA . CYS A 1 89 ? -7.129 1.803 13.182 1.00 97.88 89 CYS A CA 1
ATOM 710 C C . CYS A 1 89 ? -5.750 1.564 13.816 1.00 97.88 89 CYS A C 1
ATOM 712 O O . CYS A 1 89 ? -5.472 0.443 14.241 1.00 97.88 89 CYS A O 1
ATOM 714 N N . TYR A 1 90 ? -4.899 2.592 13.909 1.00 97.19 90 TYR A N 1
ATOM 715 C CA . TYR A 1 90 ? -3.576 2.496 14.518 1.00 97.19 90 TYR A CA 1
ATOM 716 C C . TYR A 1 90 ? -3.487 3.190 15.879 1.00 97.19 90 TYR A C 1
ATOM 718 O O . TYR A 1 90 ? -4.157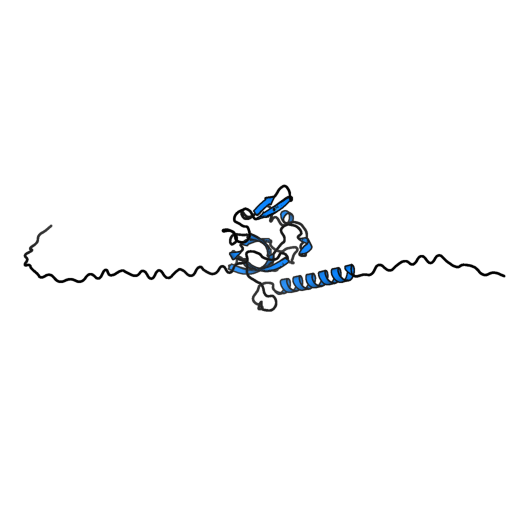 4.189 16.175 1.00 97.19 90 TYR A O 1
ATOM 726 N N . GLU A 1 91 ? -2.574 2.676 16.692 1.00 96.00 91 GLU A N 1
ATOM 727 C CA . GLU A 1 91 ? -2.051 3.312 17.895 1.00 96.00 91 GLU A CA 1
ATOM 728 C C . GLU A 1 91 ? -0.522 3.214 17.915 1.00 96.00 91 GLU A C 1
ATOM 730 O O . GLU A 1 91 ? 0.070 2.357 17.258 1.00 96.00 91 GLU A O 1
ATOM 735 N N . TYR A 1 92 ? 0.136 4.143 18.608 1.00 94.62 92 TYR A N 1
ATOM 736 C CA . TYR A 1 92 ? 1.590 4.125 18.748 1.00 94.62 92 TYR A CA 1
ATOM 737 C C . TYR A 1 92 ? 1.979 3.441 20.055 1.00 94.62 92 TYR A C 1
ATOM 739 O O . TYR A 1 92 ? 1.739 3.980 21.140 1.00 94.62 92 TYR A O 1
ATOM 747 N N . ASP A 1 93 ? 2.622 2.285 19.942 1.00 94.50 93 ASP A N 1
ATOM 748 C CA . ASP A 1 93 ? 3.141 1.541 21.077 1.00 94.50 93 ASP A CA 1
ATOM 749 C C . ASP A 1 93 ? 4.532 2.067 21.460 1.00 94.50 93 ASP A C 1
ATOM 751 O O . ASP A 1 93 ? 5.525 1.860 20.759 1.00 94.50 93 ASP A O 1
ATOM 755 N N . LYS A 1 94 ? 4.614 2.795 22.581 1.00 94.38 94 LYS A N 1
ATOM 756 C CA . LYS A 1 94 ? 5.861 3.440 23.032 1.00 94.38 94 LYS A CA 1
ATOM 757 C C . LYS A 1 94 ? 6.991 2.441 23.341 1.00 94.38 94 LYS A C 1
ATOM 759 O O . LYS A 1 94 ? 8.116 2.740 22.940 1.00 94.38 94 LYS A O 1
ATOM 764 N N . PRO A 1 95 ? 6.745 1.309 24.036 1.00 94.44 95 PRO A N 1
ATOM 765 C CA . PRO A 1 95 ? 7.749 0.271 24.267 1.00 94.44 95 PRO A CA 1
ATOM 766 C C . PRO A 1 95 ? 8.403 -0.255 22.990 1.00 94.44 95 PRO A C 1
ATOM 768 O O . PRO A 1 95 ? 9.629 -0.232 22.891 1.00 94.44 95 PRO A O 1
ATOM 771 N N . THR A 1 96 ? 7.617 -0.695 22.001 1.00 91.88 96 THR A N 1
ATOM 772 C CA . THR A 1 96 ? 8.179 -1.244 20.754 1.00 91.88 96 THR A CA 1
ATOM 773 C C . THR A 1 96 ? 8.566 -0.168 19.744 1.00 91.88 96 THR A C 1
ATOM 775 O O . THR A 1 96 ? 9.290 -0.464 18.794 1.00 91.88 96 THR A O 1
ATOM 778 N N . LYS A 1 97 ? 8.122 1.079 19.955 1.00 90.56 97 LYS A N 1
ATOM 779 C CA . LYS A 1 97 ? 8.251 2.210 19.023 1.00 90.56 97 LYS A CA 1
ATOM 780 C C . LYS A 1 97 ? 7.636 1.910 17.652 1.00 90.56 97 LYS A C 1
ATOM 782 O O . LYS A 1 97 ? 8.143 2.362 16.626 1.00 90.56 97 LYS A O 1
ATOM 787 N N . ARG A 1 98 ? 6.551 1.132 17.631 1.00 91.62 98 ARG A N 1
ATOM 788 C CA . ARG A 1 98 ? 5.853 0.711 16.409 1.00 91.62 98 ARG A CA 1
ATOM 789 C C . ARG A 1 98 ? 4.404 1.168 16.432 1.00 91.62 98 ARG A C 1
ATOM 791 O O . ARG A 1 98 ? 3.803 1.367 17.485 1.00 91.62 98 ARG A O 1
ATOM 798 N N . HIS A 1 99 ? 3.842 1.315 15.241 1.00 93.19 99 HIS A N 1
ATOM 799 C CA . HIS A 1 99 ? 2.402 1.440 15.090 1.00 93.19 99 HIS A CA 1
ATOM 800 C C . HIS A 1 99 ? 1.783 0.047 15.086 1.00 93.19 99 HIS A C 1
ATOM 802 O O . HIS A 1 99 ? 2.174 -0.797 14.279 1.00 93.19 99 HIS A O 1
ATOM 808 N N . VAL A 1 100 ? 0.832 -0.175 15.983 1.00 95.25 100 VAL A N 1
ATOM 809 C CA . VAL A 1 100 ? 0.104 -1.437 16.128 1.00 95.25 100 VAL A CA 1
ATOM 810 C C . VAL A 1 100 ? -1.384 -1.203 15.891 1.00 95.25 100 VAL A C 1
ATOM 812 O O . VAL A 1 100 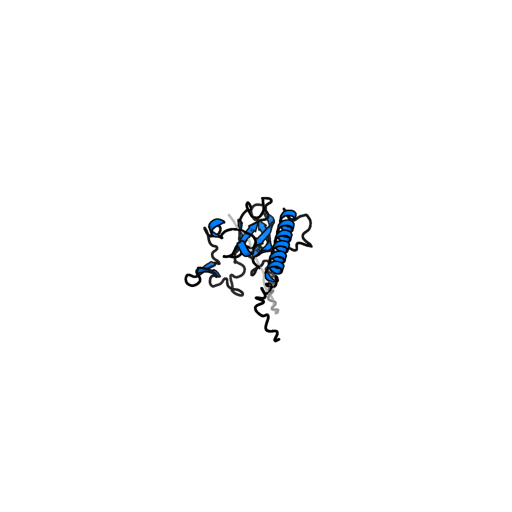? -1.842 -0.057 15.847 1.00 95.25 100 VAL A O 1
ATOM 815 N N . TRP A 1 101 ? -2.138 -2.283 15.692 1.00 97.06 101 TRP A N 1
ATOM 816 C CA . TRP A 1 101 ? -3.590 -2.197 15.580 1.00 97.06 101 TRP A CA 1
ATOM 817 C C . TRP A 1 101 ? -4.191 -1.752 16.908 1.00 97.06 101 TRP A C 1
ATOM 819 O O . TRP A 1 101 ? -3.936 -2.371 17.938 1.00 97.06 101 TRP A O 1
ATOM 829 N N . ARG A 1 102 ? -5.035 -0.721 16.863 1.00 97.69 102 ARG A N 1
ATOM 830 C CA . ARG A 1 102 ? -5.846 -0.315 18.011 1.00 97.69 102 ARG A CA 1
ATOM 831 C C . ARG A 1 102 ? -6.829 -1.428 18.380 1.00 97.69 102 ARG A C 1
ATOM 833 O O . ARG A 1 102 ? -7.283 -2.188 17.519 1.00 97.69 102 ARG A O 1
ATOM 840 N N . GLU A 1 103 ? -7.205 -1.497 19.653 1.00 97.19 103 GLU A N 1
ATOM 841 C CA . GLU A 1 103 ? -8.301 -2.352 20.112 1.00 97.19 103 GLU A CA 1
ATOM 842 C C . GLU A 1 103 ? -9.565 -2.188 19.240 1.00 97.19 103 GLU A C 1
ATOM 844 O O . GLU A 1 103 ? -9.919 -1.086 18.818 1.00 97.19 103 GLU A O 1
ATOM 849 N N . GLY A 1 104 ? -10.213 -3.310 18.920 1.00 97.56 104 GLY A N 1
ATOM 850 C CA . GLY A 1 104 ? -11.352 -3.381 18.003 1.00 97.56 104 GLY A CA 1
ATOM 851 C C . GLY A 1 104 ? -10.948 -3.627 16.549 1.00 97.56 104 GLY A C 1
ATOM 852 O O . GLY A 1 104 ? -11.739 -4.188 15.795 1.00 97.56 104 GLY A O 1
ATOM 853 N N . TYR A 1 105 ? -9.712 -3.297 16.164 1.00 98.19 105 TYR A N 1
ATOM 854 C CA . TYR A 1 105 ? -9.202 -3.498 14.808 1.00 98.19 105 TYR A CA 1
ATOM 855 C C . TYR A 1 105 ? -8.336 -4.744 14.667 1.00 98.19 105 TYR A C 1
ATOM 857 O O . TYR A 1 105 ? -7.864 -4.989 13.565 1.00 98.19 105 TYR A O 1
ATOM 865 N N . ASN A 1 106 ? -8.069 -5.543 15.706 1.00 97.00 106 ASN A N 1
ATOM 866 C CA . ASN A 1 106 ? -7.281 -6.770 15.539 1.00 97.00 106 ASN A CA 1
ATOM 867 C C . ASN A 1 106 ? -8.020 -7.815 14.692 1.00 97.00 106 ASN A C 1
ATOM 869 O O . ASN A 1 106 ? -9.209 -7.704 14.391 1.00 97.00 106 ASN A O 1
ATOM 873 N N . LYS A 1 107 ? -7.287 -8.847 14.268 1.00 94.75 107 LYS A N 1
ATOM 874 C CA . LYS A 1 107 ? -7.845 -9.922 13.449 1.00 94.75 107 LYS A CA 1
ATOM 875 C C . LYS A 1 107 ? -9.002 -10.590 14.198 1.00 94.75 107 LYS A C 1
ATOM 877 O O . LYS A 1 107 ? -8.836 -10.992 15.344 1.00 94.75 107 LYS A O 1
ATOM 882 N N . GLY A 1 108 ? -10.157 -10.692 13.541 1.00 94.12 108 GLY A N 1
ATOM 883 C CA . GLY A 1 108 ? -11.374 -11.264 14.125 1.00 94.12 108 GLY A CA 1
ATOM 884 C C . GLY A 1 108 ? -12.159 -10.327 15.052 1.00 94.12 108 GLY A C 1
ATOM 885 O O . GLY A 1 108 ? -13.132 -10.775 15.648 1.00 94.12 108 GLY A O 1
ATOM 886 N N . GLN A 1 109 ? -11.762 -9.058 15.185 1.00 96.19 109 GLN A N 1
ATOM 887 C CA . GLN A 1 109 ? -12.513 -8.057 15.948 1.00 96.19 109 GLN A CA 1
ATOM 888 C C . GLN A 1 109 ? -13.481 -7.258 15.056 1.00 96.19 109 GLN A C 1
ATOM 890 O O . GLN A 1 109 ? -13.394 -7.296 13.831 1.00 96.19 109 GLN A O 1
ATOM 895 N N . GLU A 1 110 ? -14.406 -6.534 15.686 1.00 96.62 110 GLU A N 1
ATOM 896 C CA . GLU A 1 110 ? -15.544 -5.861 15.042 1.00 96.62 110 GLU A CA 1
ATOM 897 C C . GLU A 1 110 ? -15.150 -4.862 13.943 1.00 96.62 110 GLU A C 1
ATOM 899 O O . GLU A 1 110 ? -15.801 -4.802 12.905 1.00 96.62 110 GLU A O 1
ATOM 904 N N . LEU A 1 111 ? -14.060 -4.115 14.128 1.00 97.75 111 LEU A N 1
ATOM 905 C CA . LEU A 1 111 ? -13.627 -3.056 13.209 1.00 97.75 111 LEU A CA 1
ATOM 906 C C . LEU A 1 111 ? -12.544 -3.528 12.228 1.00 97.75 111 LEU A C 1
ATOM 908 O O . LEU A 1 111 ? -11.915 -2.719 11.548 1.00 97.75 111 LEU A O 1
ATOM 912 N N . VAL A 1 112 ? -12.308 -4.841 12.119 1.00 97.56 112 VAL A N 1
ATOM 913 C CA . VAL A 1 112 ? -11.271 -5.408 11.239 1.00 97.56 112 VAL A CA 1
ATOM 914 C C . VAL A 1 112 ? -11.469 -5.025 9.761 1.00 97.56 112 VAL A C 1
ATOM 916 O O . VAL A 1 112 ? -10.494 -4.865 9.026 1.00 97.56 112 VAL A O 1
ATOM 919 N N . THR A 1 113 ? -12.717 -4.830 9.324 1.00 97.12 113 THR A N 1
ATOM 920 C CA . THR A 1 113 ? -13.077 -4.412 7.957 1.00 97.12 113 THR A CA 1
ATOM 921 C C . THR A 1 113 ? -12.892 -2.916 7.699 1.00 97.12 113 THR A C 1
ATOM 923 O O . THR A 1 113 ? -12.896 -2.502 6.541 1.00 97.12 113 THR A O 1
ATOM 926 N N . GLU A 1 114 ? -12.691 -2.120 8.753 1.00 97.62 114 GLU A N 1
ATOM 927 C CA . GLU A 1 114 ? -12.457 -0.669 8.700 1.00 97.62 114 GLU A CA 1
ATOM 928 C C . GLU A 1 114 ? -10.964 -0.310 8.796 1.00 97.62 114 GLU A C 1
ATOM 930 O O . GLU A 1 114 ? -10.604 0.858 8.925 1.00 97.62 114 GLU A O 1
ATOM 935 N N . ARG A 1 115 ? -10.068 -1.305 8.749 1.00 98.19 115 ARG A N 1
ATOM 936 C CA . ARG A 1 115 ? -8.620 -1.067 8.667 1.00 98.19 115 ARG A CA 1
ATOM 937 C C . ARG A 1 115 ? -8.274 -0.280 7.411 1.00 98.19 115 ARG A C 1
ATOM 939 O O . ARG A 1 115 ? -8.845 -0.522 6.351 1.00 98.19 115 ARG A O 1
ATOM 946 N N . GLU A 1 116 ? -7.258 0.563 7.513 1.00 98.31 116 GLU A N 1
ATOM 947 C CA . GLU A 1 116 ? -6.617 1.204 6.371 1.00 98.31 116 GLU A CA 1
ATOM 948 C C . GLU A 1 116 ? -5.147 0.793 6.307 1.00 98.31 116 GLU A C 1
ATOM 950 O O . GLU A 1 116 ? -4.503 0.615 7.340 1.00 98.31 116 GLU A O 1
ATOM 955 N N . PHE A 1 117 ? -4.616 0.641 5.097 1.00 98.19 117 PHE A N 1
ATOM 956 C CA . PHE A 1 117 ? -3.245 0.194 4.851 1.00 98.19 117 PHE A CA 1
ATOM 957 C C . PHE A 1 117 ? -2.470 1.248 4.066 1.00 98.19 117 PHE A C 1
ATOM 959 O O . PHE A 1 117 ? -3.048 1.864 3.164 1.00 98.19 117 PHE A O 1
ATOM 966 N N . PRO A 1 118 ? -1.177 1.458 4.364 1.00 97.94 118 PRO A N 1
ATOM 967 C CA . PRO A 1 118 ? -0.361 2.373 3.590 1.00 97.94 118 PRO A CA 1
ATOM 968 C C . PRO A 1 118 ? -0.056 1.731 2.236 1.00 97.94 118 PRO A C 1
ATOM 970 O O . PRO A 1 118 ? 0.330 0.563 2.150 1.00 97.94 118 PRO A O 1
ATOM 973 N N . VAL A 1 119 ? -0.225 2.494 1.165 1.00 97.94 119 VAL A N 1
ATOM 974 C CA . VAL A 1 119 ? 0.002 2.021 -0.197 1.00 97.94 119 VAL A CA 1
ATOM 975 C C . VAL A 1 119 ? 0.765 3.042 -1.029 1.00 97.94 119 VAL A C 1
ATOM 977 O O . VAL A 1 119 ? 0.718 4.248 -0.777 1.00 97.94 119 VAL A O 1
ATOM 980 N N . MET A 1 120 ? 1.416 2.542 -2.072 1.00 97.31 120 MET A N 1
ATOM 981 C CA . MET A 1 120 ? 1.965 3.331 -3.168 1.00 97.31 120 MET A CA 1
ATOM 982 C C . MET A 1 120 ? 1.286 2.927 -4.473 1.00 97.31 120 MET A C 1
ATOM 984 O O . MET A 1 120 ? 1.119 1.740 -4.754 1.00 97.31 120 MET A O 1
ATOM 988 N N . TYR A 1 121 ? 0.886 3.904 -5.276 1.00 95.88 121 TYR A N 1
ATOM 989 C CA . TYR A 1 121 ? 0.093 3.670 -6.475 1.00 95.88 121 TYR A CA 1
ATOM 990 C C . TYR A 1 121 ? 0.961 3.513 -7.717 1.00 95.88 121 TYR A C 1
ATOM 992 O O . TYR A 1 121 ? 1.904 4.265 -7.939 1.00 95.88 121 TYR A O 1
ATOM 1000 N N . PHE A 1 122 ? 0.586 2.580 -8.588 1.00 94.94 122 PHE A N 1
ATOM 1001 C CA . PHE A 1 122 ? 1.103 2.540 -9.952 1.00 94.94 122 PHE A CA 1
ATOM 1002 C C . PHE A 1 122 ? 0.296 3.522 -10.813 1.00 94.94 122 PHE A C 1
ATOM 1004 O O . PHE A 1 122 ? -0.614 3.134 -11.538 1.00 94.94 122 PHE A O 1
ATOM 1011 N N . ASP A 1 123 ? 0.622 4.808 -10.701 1.00 91.38 123 ASP A N 1
ATOM 1012 C CA . ASP A 1 123 ? -0.113 5.960 -11.257 1.00 91.38 123 ASP A CA 1
ATOM 1013 C C . ASP A 1 123 ? 0.468 6.508 -12.577 1.00 91.38 123 ASP A C 1
ATOM 1015 O O . ASP A 1 123 ? 0.108 7.590 -13.042 1.00 91.38 123 ASP A O 1
ATOM 1019 N N . GLY A 1 124 ? 1.398 5.765 -13.178 1.00 89.88 124 GLY A N 1
ATOM 1020 C CA . GLY A 1 124 ? 2.051 6.131 -14.432 1.00 89.88 124 GLY A CA 1
ATOM 1021 C C . GLY A 1 124 ? 3.273 7.028 -14.288 1.00 89.88 124 GLY A C 1
ATOM 1022 O O . GLY A 1 124 ? 3.922 7.292 -15.299 1.00 89.88 124 GLY A O 1
ATOM 1023 N N . GLN A 1 125 ? 3.614 7.450 -13.069 1.00 92.00 125 GLN A N 1
ATOM 1024 C CA . GLN A 1 125 ? 4.890 8.101 -12.787 1.00 92.00 125 GLN A CA 1
ATOM 1025 C C . GLN A 1 125 ? 6.038 7.081 -12.707 1.00 92.00 125 GLN A C 1
ATOM 1027 O O . GLN A 1 125 ? 5.835 5.863 -12.767 1.00 92.00 125 GLN A O 1
ATOM 1032 N N . ASP A 1 126 ? 7.264 7.592 -12.569 1.00 91.12 126 ASP A N 1
ATOM 1033 C CA . ASP A 1 126 ? 8.454 6.776 -12.330 1.00 91.12 126 ASP A CA 1
ATOM 1034 C C . ASP A 1 126 ? 8.327 6.056 -10.979 1.00 91.12 126 ASP A C 1
ATOM 1036 O O . ASP A 1 126 ? 8.563 6.638 -9.918 1.00 91.12 126 ASP A O 1
ATOM 1040 N N . PHE A 1 127 ? 7.938 4.784 -11.026 1.00 93.38 127 PHE A N 1
ATOM 1041 C CA . PHE A 1 127 ? 7.771 3.953 -9.841 1.00 93.38 127 PHE A CA 1
ATOM 1042 C C . PHE A 1 127 ? 9.126 3.400 -9.358 1.00 93.38 127 PHE A C 1
ATOM 1044 O O . PHE A 1 127 ? 9.890 2.903 -10.193 1.00 93.38 127 PHE A O 1
ATOM 1051 N N . PRO A 1 128 ? 9.420 3.405 -8.041 1.00 92.44 128 PRO A N 1
ATOM 1052 C CA . PRO A 1 128 ? 8.596 3.951 -6.948 1.00 92.44 128 PRO A CA 1
ATOM 1053 C C . PRO A 1 128 ? 8.815 5.453 -6.669 1.00 92.44 128 PRO A C 1
ATOM 1055 O O . PRO A 1 128 ? 8.048 6.063 -5.932 1.00 92.44 128 PRO A O 1
ATOM 1058 N N . ALA A 1 129 ? 9.856 6.068 -7.238 1.00 90.31 129 ALA A N 1
ATOM 1059 C CA . ALA A 1 129 ? 10.391 7.360 -6.793 1.00 90.31 129 ALA A CA 1
ATOM 1060 C C . ALA A 1 129 ? 9.419 8.558 -6.838 1.00 90.31 129 ALA A C 1
ATOM 1062 O O . ALA A 1 129 ? 9.565 9.483 -6.041 1.00 90.31 129 ALA A O 1
ATOM 1063 N N . LYS A 1 130 ? 8.465 8.585 -7.776 1.00 91.44 130 LYS A N 1
ATOM 1064 C CA . LYS A 1 130 ? 7.543 9.722 -7.992 1.00 91.44 130 LYS A CA 1
ATOM 1065 C C . LYS A 1 130 ? 6.069 9.356 -7.841 1.00 91.44 130 LYS A C 1
ATOM 1067 O O . LYS A 1 130 ? 5.204 10.163 -8.173 1.00 91.44 130 LYS A O 1
ATOM 1072 N N . SER A 1 131 ? 5.788 8.142 -7.392 1.00 94.06 131 SER A N 1
ATOM 1073 C CA . SER A 1 131 ? 4.426 7.638 -7.307 1.00 94.06 131 SER A CA 1
ATOM 1074 C C . SER A 1 131 ? 3.663 8.248 -6.139 1.00 94.06 131 SER A C 1
ATOM 1076 O O . SER A 1 131 ? 4.213 8.488 -5.062 1.00 94.06 131 SER A O 1
ATOM 1078 N N . ALA A 1 132 ? 2.367 8.470 -6.344 1.00 93.81 132 ALA A N 1
ATOM 1079 C CA . ALA A 1 132 ? 1.467 8.854 -5.273 1.00 93.81 132 ALA A CA 1
ATOM 1080 C C . ALA A 1 132 ? 1.427 7.778 -4.177 1.00 93.81 132 ALA A C 1
ATOM 1082 O O . ALA A 1 132 ? 1.524 6.575 -4.438 1.00 93.81 132 ALA A O 1
ATOM 1083 N N . VAL A 1 133 ? 1.221 8.225 -2.942 1.00 95.56 133 VAL A N 1
ATOM 1084 C CA . VAL A 1 133 ? 1.068 7.377 -1.758 1.00 95.56 133 VAL A CA 1
ATOM 1085 C C . VAL A 1 133 ? -0.208 7.752 -1.016 1.00 95.56 133 VAL A C 1
ATOM 1087 O O . VAL A 1 133 ? -0.679 8.887 -1.107 1.00 95.56 133 VAL A O 1
ATOM 1090 N N . GLY A 1 134 ? -0.785 6.806 -0.284 1.00 95.75 134 GLY A N 1
ATOM 1091 C CA . GLY A 1 134 ? -1.957 7.075 0.541 1.00 95.75 134 GLY A CA 1
ATOM 1092 C C . GLY A 1 134 ? -2.315 5.924 1.466 1.00 95.75 134 GLY A C 1
ATOM 1093 O O . GLY A 1 134 ? -1.618 4.915 1.521 1.00 95.75 134 GLY A O 1
ATOM 1094 N N . TRP A 1 135 ? -3.427 6.093 2.169 1.00 97.44 135 TRP A N 1
ATOM 1095 C CA . TRP A 1 135 ? -4.070 5.047 2.952 1.00 97.44 135 TRP A CA 1
ATOM 1096 C C . TRP A 1 135 ? -5.266 4.505 2.167 1.00 97.44 135 TRP A C 1
ATOM 1098 O O . TRP A 1 135 ? -5.996 5.281 1.549 1.00 97.44 135 TRP A O 1
ATOM 1108 N N . VAL A 1 136 ? -5.434 3.183 2.138 1.00 97.38 136 VAL A N 1
ATOM 1109 C CA . VAL A 1 136 ? -6.563 2.519 1.470 1.00 97.38 136 VAL A CA 1
ATOM 1110 C C . VAL A 1 136 ? -7.279 1.616 2.457 1.00 97.38 136 VAL A C 1
ATOM 1112 O O . VAL A 1 136 ? -6.650 0.773 3.099 1.00 97.38 136 VAL A O 1
ATOM 1115 N N . ALA A 1 137 ? -8.599 1.764 2.542 1.00 97.31 137 ALA A N 1
ATOM 1116 C CA . ALA A 1 137 ? -9.439 0.935 3.390 1.00 97.31 137 ALA A CA 1
ATOM 1117 C C . ALA A 1 137 ? -9.474 -0.528 2.920 1.00 97.31 137 ALA A C 1
ATOM 1119 O O . ALA A 1 137 ? -9.480 -0.826 1.725 1.00 97.31 137 ALA A O 1
ATOM 1120 N N . ALA A 1 138 ? -9.593 -1.458 3.866 1.00 97.69 138 ALA A N 1
ATOM 1121 C CA . ALA A 1 138 ? -9.675 -2.895 3.615 1.00 97.69 138 ALA A CA 1
ATOM 1122 C C . ALA A 1 138 ? -10.788 -3.238 2.614 1.00 97.69 138 ALA A C 1
ATOM 1124 O O . ALA A 1 138 ? -10.593 -4.042 1.700 1.00 97.69 138 ALA A O 1
ATOM 1125 N N . LYS A 1 139 ? -11.949 -2.584 2.747 1.00 96.19 139 LYS A N 1
ATOM 1126 C CA . LYS A 1 139 ? -13.105 -2.734 1.846 1.00 96.19 139 LYS A CA 1
ATOM 1127 C C . LYS A 1 139 ? -12.823 -2.334 0.395 1.00 96.19 139 LYS A C 1
ATOM 1129 O O . LYS A 1 139 ? -13.510 -2.830 -0.502 1.00 96.19 139 LYS A O 1
ATOM 1134 N N . ASP A 1 140 ? -11.793 -1.526 0.167 1.00 96.56 140 ASP A N 1
ATOM 1135 C CA . ASP A 1 140 ? -11.390 -0.993 -1.134 1.00 96.56 140 ASP A CA 1
ATOM 1136 C C . ASP A 1 140 ? -10.155 -1.701 -1.710 1.00 96.56 140 ASP A C 1
ATOM 1138 O O . ASP A 1 140 ? -9.689 -1.315 -2.776 1.00 96.56 140 ASP A O 1
ATOM 1142 N N . LEU A 1 141 ? -9.660 -2.768 -1.065 1.00 97.44 141 LEU A N 1
ATOM 1143 C CA . LEU A 1 141 ? -8.593 -3.632 -1.584 1.00 97.44 141 LEU A CA 1
ATOM 1144 C C . LEU A 1 141 ? -9.134 -4.908 -2.233 1.00 97.44 141 LEU A C 1
ATOM 1146 O O . LEU A 1 141 ? -10.018 -5.573 -1.692 1.00 97.44 141 LEU A O 1
ATOM 1150 N N . ARG A 1 142 ? -8.570 -5.304 -3.377 1.00 95.88 142 ARG A N 1
ATOM 1151 C CA . ARG A 1 142 ? -8.854 -6.582 -4.054 1.00 95.88 142 ARG A CA 1
ATOM 1152 C C . ARG A 1 142 ? -7.570 -7.267 -4.494 1.00 95.88 142 ARG A C 1
ATOM 1154 O O . ARG A 1 142 ? -6.543 -6.626 -4.704 1.00 95.88 142 ARG A O 1
ATOM 1161 N N . VAL A 1 143 ? -7.643 -8.585 -4.665 1.00 94.75 143 VAL A N 1
ATOM 1162 C CA . VAL A 1 143 ? -6.521 -9.381 -5.168 1.00 94.75 143 VAL A CA 1
ATOM 1163 C C . VAL A 1 143 ? -6.173 -8.914 -6.578 1.00 94.75 143 VAL A C 1
ATOM 1165 O O . VAL A 1 143 ? -7.049 -8.791 -7.434 1.00 94.75 143 VAL A O 1
ATOM 1168 N N . PHE A 1 144 ? -4.887 -8.671 -6.815 1.00 92.06 144 PHE A N 1
ATOM 1169 C CA . PHE A 1 144 ? -4.359 -8.427 -8.147 1.00 92.06 144 PHE A CA 1
ATOM 1170 C C . PHE A 1 144 ? -3.662 -9.687 -8.656 1.00 92.06 144 PHE A C 1
ATOM 1172 O O . PHE A 1 144 ? -2.633 -10.106 -8.131 1.00 92.06 144 PHE A O 1
ATOM 1179 N N . ASP A 1 145 ? -4.222 -10.293 -9.697 1.00 86.06 145 ASP A N 1
ATOM 1180 C CA . ASP A 1 145 ? -3.596 -11.421 -10.378 1.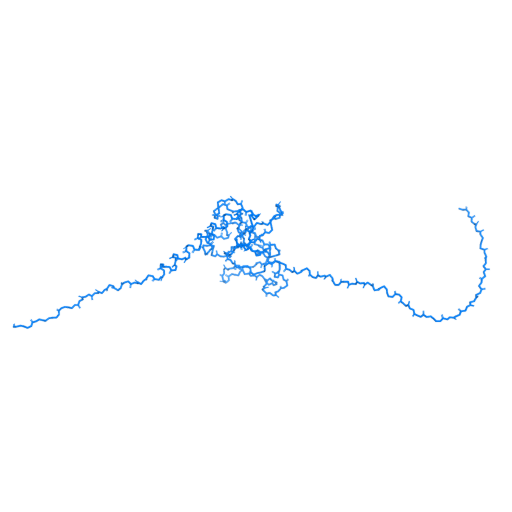00 86.06 145 ASP A CA 1
ATOM 1181 C C . ASP A 1 145 ? -2.833 -10.913 -11.601 1.00 86.06 145 ASP A C 1
ATOM 1183 O O . ASP A 1 145 ? -3.440 -10.599 -12.617 1.00 86.06 145 ASP A O 1
ATOM 1187 N N . VAL A 1 146 ? -1.502 -10.844 -11.535 1.00 77.25 146 VAL A N 1
ATOM 1188 C CA . VAL A 1 146 ? -0.635 -10.359 -12.631 1.00 77.25 146 VAL A CA 1
ATOM 1189 C C . VAL A 1 146 ? -0.822 -11.163 -13.931 1.00 77.25 146 VAL A C 1
ATOM 1191 O O . VAL A 1 146 ? -0.635 -10.625 -15.026 1.00 77.25 146 VAL A O 1
ATOM 1194 N N . LYS A 1 147 ? -1.173 -12.453 -13.828 1.00 76.88 147 LYS A N 1
ATOM 1195 C CA . LYS A 1 147 ? -1.314 -13.362 -14.976 1.00 76.88 147 LYS A CA 1
ATOM 1196 C C . LYS A 1 147 ? -2.660 -13.176 -15.673 1.00 76.88 147 LYS A C 1
ATOM 1198 O O . LYS A 1 147 ? -2.710 -13.212 -16.900 1.00 76.88 147 LYS A O 1
ATOM 1203 N N . ASN A 1 148 ? -3.713 -12.929 -14.893 1.00 70.69 148 ASN A N 1
ATOM 1204 C CA . ASN A 1 148 ? -5.087 -12.771 -15.383 1.00 70.69 148 ASN A C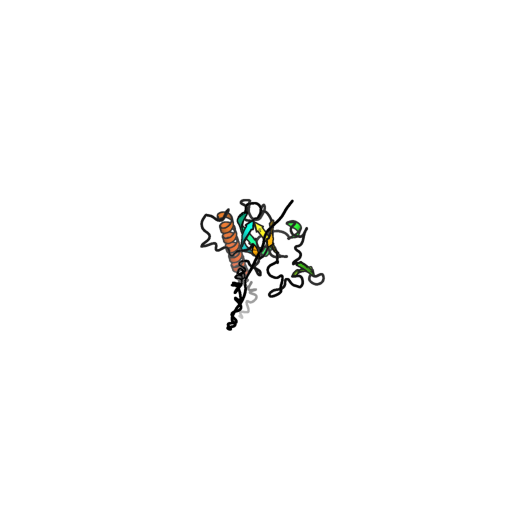A 1
ATOM 1205 C C . ASN A 1 148 ? -5.557 -11.311 -15.474 1.00 70.69 148 ASN A C 1
ATOM 1207 O O . ASN A 1 148 ? -6.641 -11.039 -15.993 1.00 70.69 148 ASN A O 1
ATOM 1211 N N . SER A 1 149 ? -4.766 -10.353 -14.988 1.00 66.62 149 SER A N 1
ATOM 1212 C CA . SER A 1 149 ? -5.044 -8.927 -15.142 1.00 66.62 149 SER A CA 1
ATOM 1213 C C . SER A 1 149 ? -4.868 -8.555 -16.610 1.00 66.62 149 SER A C 1
ATOM 1215 O O . SER A 1 149 ? -3.770 -8.338 -17.129 1.00 66.62 149 SER A O 1
ATOM 1217 N N . ASN A 1 150 ? -6.007 -8.538 -17.301 1.00 55.88 150 ASN A N 1
ATOM 1218 C CA . ASN A 1 150 ? -6.132 -8.092 -18.678 1.00 55.88 150 ASN A CA 1
ATOM 1219 C C . ASN A 1 150 ? -5.493 -6.705 -18.868 1.00 55.88 150 ASN A C 1
ATOM 1221 O O . ASN A 1 150 ? -5.327 -5.936 -17.921 1.00 55.88 150 ASN A O 1
ATOM 1225 N N . LYS A 1 151 ? -5.219 -6.346 -20.129 1.00 61.53 151 LYS A N 1
ATOM 1226 C CA . LYS A 1 151 ? -4.655 -5.052 -20.582 1.00 61.53 151 LYS A CA 1
ATOM 1227 C C . LYS A 1 151 ? -5.402 -3.786 -20.096 1.00 61.53 151 LYS A C 1
ATOM 1229 O O . LYS A 1 151 ? -5.010 -2.690 -20.475 1.00 61.53 151 LYS A O 1
ATOM 1234 N N . LEU A 1 152 ? -6.478 -3.936 -19.324 1.00 75.12 152 LEU A N 1
ATOM 1235 C CA . LEU A 1 152 ? -7.366 -2.878 -18.852 1.00 75.12 152 LEU A CA 1
ATOM 1236 C C . LEU A 1 152 ? -6.932 -2.255 -17.519 1.00 75.12 152 LEU A C 1
ATOM 1238 O O . LEU A 1 152 ? -7.422 -1.179 -17.203 1.00 75.12 152 LEU A O 1
ATOM 1242 N N . ILE A 1 153 ? -6.041 -2.887 -16.743 1.00 84.19 153 ILE A N 1
ATOM 1243 C CA . ILE A 1 153 ? -5.515 -2.248 -15.528 1.00 84.19 153 ILE A CA 1
ATOM 1244 C C . ILE A 1 153 ? -4.510 -1.162 -15.934 1.00 84.19 153 ILE A C 1
ATOM 1246 O O . ILE A 1 153 ? -3.523 -1.482 -16.615 1.00 84.19 153 ILE A O 1
ATOM 1250 N N . PRO A 1 154 ? -4.725 0.103 -15.527 1.00 89.31 154 PRO A N 1
ATOM 1251 C CA . PRO A 1 154 ? -3.788 1.177 -15.816 1.00 89.31 154 PRO A CA 1
ATOM 1252 C C . PRO A 1 154 ? -2.372 0.823 -15.356 1.00 89.31 154 PRO A C 1
ATOM 1254 O O . PRO A 1 154 ? -2.164 0.201 -14.317 1.00 89.31 154 PRO A O 1
ATOM 1257 N N . HIS A 1 155 ? -1.384 1.191 -16.171 1.00 90.88 155 HIS A N 1
ATOM 1258 C CA . HIS A 1 155 ? 0.042 1.073 -15.842 1.00 90.88 155 HIS A CA 1
ATOM 1259 C C . HIS A 1 155 ? 0.545 -0.346 -15.501 1.00 90.88 155 HIS A C 1
ATOM 1261 O O . HIS A 1 155 ? 1.611 -0.501 -14.906 1.00 90.88 155 HIS A O 1
ATOM 1267 N N . VAL A 1 156 ? -0.132 -1.403 -15.975 1.00 91.00 156 VAL A N 1
ATOM 1268 C CA . VAL A 1 156 ? 0.277 -2.809 -15.754 1.00 91.00 156 VAL A CA 1
ATOM 1269 C C . VAL A 1 156 ? 1.720 -3.120 -16.189 1.00 91.00 156 VAL A C 1
ATOM 1271 O O . VAL A 1 156 ? 2.365 -4.006 -15.633 1.00 91.00 156 VAL A O 1
ATOM 1274 N N . ARG A 1 157 ? 2.269 -2.381 -17.165 1.00 90.44 157 ARG A N 1
ATOM 1275 C CA . ARG A 1 157 ? 3.682 -2.511 -17.567 1.00 90.44 157 ARG A CA 1
ATOM 1276 C C . ARG A 1 157 ? 4.640 -2.113 -16.441 1.00 90.44 157 ARG A C 1
ATOM 1278 O O . ARG A 1 157 ? 5.624 -2.814 -16.231 1.00 90.44 157 ARG A O 1
ATOM 1285 N N . SER A 1 158 ? 4.337 -1.041 -15.709 1.00 93.31 158 SER A N 1
ATOM 1286 C CA . SER A 1 158 ? 5.129 -0.601 -14.554 1.00 93.31 158 SER A CA 1
ATOM 1287 C C . SER A 1 158 ? 5.072 -1.631 -13.428 1.00 93.31 158 SER A C 1
ATOM 1289 O O . SER A 1 158 ? 6.103 -1.944 -12.840 1.00 93.31 158 SER A O 1
ATOM 1291 N N . VAL A 1 159 ? 3.898 -2.233 -13.202 1.00 93.88 159 VAL A N 1
ATOM 1292 C CA . VAL A 1 159 ? 3.722 -3.325 -12.231 1.00 93.88 159 VAL A CA 1
ATOM 1293 C C . VAL A 1 159 ? 4.611 -4.521 -12.573 1.00 93.88 159 VAL A C 1
ATOM 1295 O O . VAL A 1 159 ? 5.342 -5.013 -11.718 1.00 93.88 159 VAL A O 1
ATOM 1298 N N . ARG A 1 160 ? 4.580 -4.980 -13.832 1.00 92.56 160 ARG A N 1
ATOM 1299 C CA . ARG A 1 160 ? 5.404 -6.113 -14.287 1.00 92.56 160 ARG A CA 1
ATOM 1300 C C . ARG A 1 160 ? 6.891 -5.824 -14.137 1.00 92.56 160 ARG A C 1
ATOM 1302 O O . ARG A 1 160 ? 7.584 -6.628 -13.528 1.00 92.56 160 ARG A O 1
ATOM 1309 N N . LYS A 1 161 ? 7.341 -4.652 -14.600 1.00 93.44 161 LYS A N 1
ATOM 1310 C CA . LYS A 1 161 ? 8.737 -4.218 -14.466 1.00 93.44 161 LYS A CA 1
ATOM 1311 C C . LYS A 1 161 ? 9.195 -4.260 -13.006 1.00 93.44 161 LYS A C 1
ATOM 1313 O O . LYS A 1 161 ? 10.234 -4.836 -12.719 1.00 93.44 161 LYS A O 1
ATOM 1318 N N . PHE A 1 162 ? 8.405 -3.701 -12.088 1.00 93.94 162 PHE A N 1
ATOM 1319 C CA . PHE A 1 162 ? 8.730 -3.711 -10.661 1.00 93.94 162 PHE A CA 1
ATOM 1320 C C . PHE A 1 162 ? 8.846 -5.135 -10.093 1.00 93.94 162 PHE A C 1
ATOM 1322 O O . PHE A 1 162 ? 9.820 -5.457 -9.415 1.00 93.94 162 PHE A O 1
ATOM 1329 N N . LEU A 1 163 ? 7.879 -6.006 -10.395 1.00 93.06 163 LEU A N 1
ATOM 1330 C CA . LEU A 1 163 ? 7.888 -7.389 -9.911 1.00 93.06 163 LEU A CA 1
ATOM 1331 C C . LEU A 1 163 ? 9.061 -8.201 -10.476 1.00 93.06 163 LEU A C 1
ATOM 1333 O O . LEU A 1 163 ? 9.636 -9.016 -9.756 1.00 93.06 163 LEU A O 1
ATOM 1337 N N . GLU A 1 164 ? 9.416 -7.979 -11.743 1.00 93.50 164 GLU A N 1
ATOM 1338 C CA . GLU A 1 164 ? 10.566 -8.606 -12.399 1.00 93.50 164 GLU A CA 1
ATOM 1339 C C . GLU A 1 164 ? 11.887 -8.158 -11.765 1.00 93.50 164 GLU A C 1
ATOM 1341 O O . GLU A 1 164 ? 12.701 -9.014 -11.418 1.00 93.50 164 GLU A O 1
ATOM 1346 N N . THR A 1 165 ? 12.074 -6.850 -11.548 1.00 93.12 165 THR A N 1
ATOM 1347 C CA . THR A 1 165 ? 13.255 -6.295 -10.867 1.00 93.12 165 THR A CA 1
ATOM 1348 C C . THR A 1 165 ? 13.412 -6.888 -9.470 1.00 93.12 165 THR A C 1
ATOM 1350 O O . THR A 1 165 ? 14.449 -7.474 -9.175 1.00 93.12 165 THR A O 1
ATOM 1353 N N . ARG A 1 166 ? 12.354 -6.876 -8.652 1.00 91.56 166 ARG A N 1
ATOM 1354 C CA . ARG A 1 166 ? 12.415 -7.409 -7.283 1.00 91.56 166 ARG A CA 1
ATOM 1355 C C . ARG A 1 166 ? 12.649 -8.922 -7.234 1.00 91.56 166 ARG A C 1
ATOM 1357 O O . ARG A 1 166 ? 13.247 -9.444 -6.299 1.00 91.56 166 ARG A O 1
ATOM 1364 N N . ALA A 1 167 ? 12.148 -9.662 -8.224 1.00 91.81 167 ALA A N 1
ATOM 1365 C CA . ALA A 1 167 ? 12.435 -11.089 -8.339 1.00 91.81 167 ALA A CA 1
ATOM 1366 C C . ALA A 1 167 ? 13.888 -11.361 -8.757 1.00 91.81 167 ALA A C 1
ATOM 1368 O O . ALA A 1 167 ? 14.430 -12.396 -8.386 1.00 91.81 167 ALA A O 1
ATOM 1369 N N . ALA A 1 168 ? 14.507 -10.471 -9.536 1.00 92.62 168 ALA A N 1
ATOM 1370 C CA . ALA A 1 168 ? 15.924 -10.560 -9.865 1.00 92.62 168 ALA A CA 1
ATOM 1371 C C . ALA A 1 168 ? 16.807 -10.226 -8.655 1.00 92.62 168 ALA A C 1
ATOM 1373 O O . ALA A 1 168 ? 17.691 -11.013 -8.351 1.00 92.62 168 ALA A O 1
ATOM 1374 N N . GLU A 1 169 ? 16.515 -9.141 -7.935 1.00 89.12 169 GLU A N 1
ATOM 1375 C CA . GLU A 1 169 ? 17.261 -8.721 -6.736 1.00 89.12 169 GLU A CA 1
ATOM 1376 C C . GLU A 1 169 ? 17.300 -9.821 -5.671 1.00 89.12 169 GLU A C 1
ATOM 1378 O O . GLU A 1 169 ? 18.380 -10.226 -5.260 1.00 89.12 169 GLU A O 1
ATOM 1383 N N . ARG A 1 170 ? 16.148 -10.419 -5.333 1.00 88.19 170 ARG A N 1
ATOM 1384 C CA . ARG A 1 170 ? 16.110 -11.538 -4.374 1.00 88.19 170 ARG A CA 1
ATOM 1385 C C . ARG A 1 170 ? 16.951 -12.743 -4.798 1.00 88.19 170 ARG A C 1
ATOM 1387 O O . ARG A 1 170 ? 17.531 -13.404 -3.950 1.00 88.19 170 ARG A O 1
ATOM 1394 N N . ARG A 1 171 ? 17.020 -13.042 -6.101 1.00 90.81 171 ARG A N 1
ATOM 1395 C CA . ARG A 1 171 ? 17.864 -14.142 -6.598 1.00 90.81 171 ARG A CA 1
ATOM 1396 C C . ARG A 1 171 ? 19.349 -13.828 -6.447 1.00 90.81 171 ARG A C 1
ATOM 1398 O O . ARG A 1 171 ? 20.109 -14.725 -6.116 1.00 90.81 171 ARG A O 1
ATOM 1405 N N . LEU A 1 172 ? 19.748 -12.574 -6.664 1.00 88.56 172 LEU A N 1
ATOM 1406 C CA . LEU A 1 172 ? 21.134 -12.147 -6.469 1.00 88.56 172 LEU A CA 1
ATOM 1407 C C . LEU A 1 172 ? 21.536 -12.217 -4.989 1.00 88.56 172 LEU A C 1
ATOM 1409 O O . LEU A 1 172 ? 22.611 -12.716 -4.684 1.00 88.56 172 LEU A O 1
ATOM 1413 N N . GLU A 1 173 ? 20.656 -11.794 -4.076 1.00 83.88 173 GLU A N 1
ATOM 1414 C CA . GLU A 1 173 ? 20.883 -11.900 -2.625 1.00 83.88 173 GLU A CA 1
ATOM 1415 C C . GLU A 1 173 ? 21.028 -13.366 -2.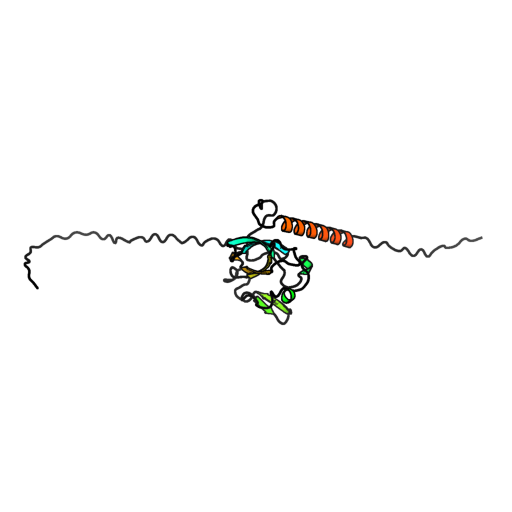170 1.00 83.88 173 GLU A C 1
ATOM 1417 O O . GLU A 1 173 ? 21.906 -13.701 -1.372 1.00 83.88 173 GLU A O 1
ATOM 1422 N N . GLU A 1 174 ? 20.198 -14.267 -2.706 1.00 83.88 174 GLU A N 1
ATOM 1423 C CA . GLU A 1 174 ? 20.287 -15.709 -2.442 1.00 83.88 174 GLU A CA 1
ATOM 1424 C C . GLU A 1 174 ? 21.593 -16.322 -2.981 1.00 83.88 174 GLU A C 1
ATOM 1426 O O . GLU A 1 174 ? 22.176 -17.191 -2.329 1.00 83.88 174 GLU A O 1
ATOM 1431 N N . GLU A 1 175 ? 22.077 -15.874 -4.141 1.00 82.88 175 GLU A N 1
ATOM 1432 C CA . GLU A 1 175 ? 23.349 -16.321 -4.726 1.00 82.88 175 GLU A CA 1
ATOM 1433 C C . GLU A 1 175 ? 24.565 -15.799 -3.938 1.00 82.88 175 GLU A C 1
ATOM 1435 O O . GLU A 1 175 ? 25.466 -16.581 -3.640 1.00 82.88 175 GLU A O 1
ATOM 1440 N N . GLU A 1 176 ? 24.567 -14.527 -3.525 1.00 80.38 176 GLU A N 1
ATOM 1441 C CA . GLU A 1 176 ? 25.637 -13.917 -2.716 1.00 80.38 176 GLU A CA 1
ATOM 1442 C C . GLU A 1 176 ? 25.739 -14.561 -1.323 1.00 80.38 176 GLU A C 1
ATOM 1444 O O . GLU A 1 176 ? 26.830 -14.852 -0.837 1.00 80.38 176 GLU A O 1
ATOM 1449 N N . SER A 1 177 ? 24.601 -14.877 -0.697 1.00 76.12 177 SER A N 1
ATOM 1450 C CA . SER A 1 177 ? 24.576 -15.541 0.616 1.00 76.12 177 SER A CA 1
ATOM 1451 C C . SER A 1 177 ? 25.081 -16.993 0.606 1.00 76.12 177 SER A C 1
ATOM 1453 O O . SER A 1 177 ? 25.402 -17.536 1.665 1.00 76.12 177 SER A O 1
ATOM 1455 N N . ASN A 1 178 ? 25.162 -17.624 -0.571 1.00 71.31 178 ASN A N 1
ATOM 1456 C CA . ASN A 1 178 ? 25.605 -19.008 -0.747 1.00 71.31 178 ASN A CA 1
ATOM 1457 C C . ASN A 1 178 ? 27.072 -19.130 -1.207 1.00 71.31 178 ASN A C 1
ATOM 1459 O O . ASN A 1 178 ? 27.511 -20.245 -1.504 1.00 71.31 178 ASN A O 1
ATOM 1463 N N . GLU A 1 179 ? 27.844 -18.036 -1.267 1.00 67.38 179 GLU A N 1
ATOM 1464 C CA . GLU A 1 179 ? 29.264 -18.111 -1.628 1.00 67.38 179 GLU A CA 1
ATOM 1465 C C . GLU A 1 179 ? 30.077 -18.800 -0.504 1.00 67.38 179 GLU A C 1
ATOM 1467 O O . GLU A 1 179 ? 30.108 -18.319 0.636 1.00 67.38 179 GLU A O 1
ATOM 1472 N N . PRO A 1 180 ? 30.742 -19.946 -0.759 1.00 57.62 180 PRO A N 1
ATOM 1473 C CA . PRO A 1 180 ? 31.572 -20.594 0.247 1.00 57.62 180 PRO A CA 1
ATOM 1474 C C . PRO A 1 180 ? 32.839 -19.762 0.464 1.00 57.62 180 PRO A C 1
ATOM 1476 O O . PRO A 1 180 ? 33.641 -19.617 -0.456 1.00 57.62 180 PRO A O 1
ATOM 1479 N N . TYR A 1 181 ? 33.060 -19.276 1.689 1.00 55.50 181 TYR A N 1
ATOM 1480 C CA . TYR A 1 181 ? 34.358 -18.741 2.111 1.00 55.50 181 TYR A CA 1
ATOM 1481 C C . TYR A 1 181 ? 35.465 -19.754 1.764 1.00 55.50 181 TYR A C 1
ATOM 1483 O O . TYR A 1 181 ? 35.567 -20.810 2.397 1.00 55.50 181 TYR A O 1
ATOM 1491 N N . GLU A 1 182 ? 36.297 -19.455 0.763 1.00 57.84 182 GLU A N 1
ATOM 1492 C CA . GLU A 1 182 ? 37.462 -20.282 0.465 1.00 57.84 182 GLU A CA 1
ATOM 1493 C C . GLU A 1 182 ? 38.426 -20.265 1.662 1.00 57.84 182 GLU A C 1
ATOM 1495 O O . GLU A 1 182 ? 38.899 -19.220 2.114 1.00 57.84 182 GLU A O 1
ATOM 1500 N N . ASN A 1 183 ? 38.716 -21.459 2.186 1.00 48.31 183 ASN A N 1
ATOM 1501 C CA . ASN A 1 183 ? 39.751 -21.690 3.187 1.00 48.31 183 ASN A CA 1
ATOM 1502 C C . ASN A 1 183 ? 41.108 -21.217 2.646 1.00 48.31 183 ASN A C 1
ATOM 1504 O O . ASN A 1 183 ? 41.715 -21.888 1.810 1.00 48.31 183 ASN A O 1
ATOM 1508 N N . VAL A 1 184 ? 41.639 -20.124 3.195 1.00 48.62 184 VAL A N 1
ATOM 1509 C CA . VAL A 1 184 ? 43.067 -19.805 3.089 1.00 48.62 184 VAL A CA 1
ATOM 1510 C C . VAL A 1 184 ? 43.830 -20.870 3.883 1.00 48.62 184 VAL A C 1
ATOM 1512 O O . VAL A 1 184 ? 43.952 -20.788 5.104 1.00 48.62 184 VAL A O 1
ATOM 1515 N N . GLN A 1 185 ? 44.304 -21.916 3.200 1.00 47.03 185 GLN A N 1
ATOM 1516 C CA . GLN A 1 185 ? 45.196 -22.907 3.796 1.00 47.03 185 GLN A CA 1
ATOM 1517 C C . GLN A 1 185 ? 46.581 -22.284 4.017 1.00 47.03 185 GLN A C 1
ATOM 1519 O O . GLN A 1 185 ? 47.389 -22.169 3.096 1.00 47.03 185 GLN A O 1
ATOM 1524 N N . ASP A 1 186 ? 46.847 -21.910 5.268 1.00 49.16 186 ASP A N 1
ATOM 1525 C CA . ASP A 1 186 ? 48.189 -21.710 5.812 1.00 49.16 186 ASP A CA 1
ATOM 1526 C C . ASP A 1 186 ? 48.954 -23.046 5.772 1.00 49.16 186 ASP A C 1
ATOM 1528 O O . ASP A 1 186 ? 48.747 -23.953 6.579 1.00 49.16 186 ASP A O 1
ATOM 1532 N N . GLY A 1 187 ? 49.801 -23.197 4.756 1.00 43.09 187 GLY A N 1
ATOM 1533 C CA . GLY A 1 187 ? 50.639 -24.368 4.531 1.00 43.09 187 GLY A CA 1
ATOM 1534 C C . GLY A 1 187 ? 52.001 -24.260 5.214 1.00 43.09 187 GLY A C 1
ATOM 1535 O O . GLY A 1 187 ? 53.029 -24.324 4.541 1.00 43.09 187 GLY A O 1
ATOM 1536 N N . THR A 1 188 ? 52.037 -24.145 6.542 1.00 44.12 188 THR A N 1
ATOM 1537 C CA . THR A 1 188 ? 53.261 -24.412 7.311 1.00 44.12 188 THR A CA 1
ATOM 1538 C C . THR A 1 188 ? 53.427 -25.923 7.502 1.00 44.12 188 THR A C 1
ATOM 1540 O O . THR A 1 188 ? 52.768 -26.515 8.351 1.00 44.12 188 THR A O 1
ATOM 1543 N N . SER A 1 189 ? 54.314 -26.558 6.722 1.00 39.69 189 SER A N 1
ATOM 1544 C CA . SER A 1 189 ? 55.191 -27.674 7.147 1.00 39.69 189 SER A CA 1
ATOM 1545 C C . SER A 1 189 ? 55.940 -28.292 5.961 1.00 39.69 189 SER A C 1
ATOM 1547 O O . SER A 1 189 ? 55.355 -28.951 5.105 1.00 39.69 189 SER A O 1
ATOM 1549 N N . LYS A 1 190 ? 57.272 -28.196 5.973 1.00 41.66 190 LYS A N 1
ATOM 1550 C CA . LYS A 1 190 ? 58.150 -29.223 5.393 1.00 41.66 190 LYS A CA 1
ATOM 1551 C C . LYS A 1 190 ? 59.154 -29.648 6.457 1.00 41.66 190 LYS A C 1
ATOM 1553 O O . LYS A 1 190 ? 60.075 -28.907 6.786 1.00 41.66 190 LYS A O 1
ATOM 1558 N N . GLY A 1 191 ? 58.937 -30.844 6.996 1.00 37.44 191 GLY A N 1
ATOM 1559 C CA . GLY A 1 191 ? 59.893 -31.561 7.826 1.00 37.44 191 GLY A CA 1
ATOM 1560 C C . GLY A 1 191 ? 60.929 -32.317 6.987 1.00 37.44 191 GLY A C 1
ATOM 1561 O O . GLY A 1 191 ? 60.594 -32.915 5.970 1.00 37.44 191 GLY A O 1
ATOM 1562 N N . ILE A 1 192 ? 62.169 -32.268 7.481 1.00 42.50 192 ILE A N 1
ATOM 1563 C CA . ILE A 1 192 ? 63.181 -33.337 7.592 1.00 42.50 192 ILE A CA 1
ATOM 1564 C C . ILE A 1 192 ? 63.583 -34.113 6.320 1.00 42.50 192 ILE A C 1
ATOM 1566 O O . ILE A 1 192 ? 62.818 -34.900 5.766 1.00 42.50 192 ILE A O 1
ATOM 1570 N N . ARG A 1 193 ? 64.891 -34.077 6.016 1.00 38.78 193 ARG A N 1
ATOM 1571 C CA . ARG A 1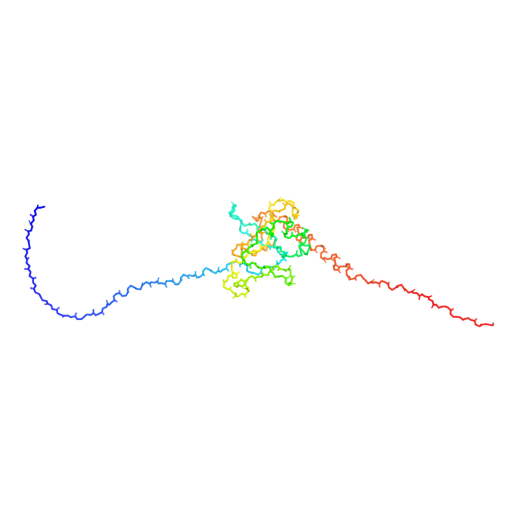 193 ? 65.639 -35.265 5.572 1.00 38.78 193 ARG A CA 1
ATOM 1572 C C . ARG A 1 193 ? 67.017 -35.329 6.237 1.00 38.78 193 ARG A C 1
ATOM 1574 O O . ARG A 1 193 ? 67.768 -34.363 6.204 1.00 38.78 193 ARG A O 1
ATOM 1581 N N . LEU A 1 194 ? 67.280 -36.491 6.833 1.00 41.28 194 LEU A N 1
ATOM 1582 C CA . LEU A 1 194 ? 68.570 -36.983 7.316 1.00 41.28 194 LEU A CA 1
ATOM 1583 C C . LEU A 1 194 ? 69.504 -37.304 6.139 1.00 41.28 194 LEU A C 1
ATOM 1585 O O . LEU A 1 194 ? 69.047 -37.895 5.156 1.00 41.28 194 LEU A O 1
ATOM 1589 N N . ALA A 1 195 ? 70.790 -36.996 6.305 1.00 48.84 195 ALA A N 1
ATOM 1590 C CA . ALA A 1 195 ? 71.938 -37.804 5.889 1.00 48.84 195 ALA A CA 1
ATOM 1591 C C . ALA A 1 195 ? 73.149 -37.387 6.734 1.00 48.84 195 ALA A C 1
ATOM 1593 O O . ALA A 1 195 ? 73.342 -36.159 6.884 1.00 48.84 195 ALA A O 1
#